Protein 3COL (pdb70)

Foldseek 3Di:
DVLVLLLVLCLVQCVVPFLVRFWLVSSCVSSVHDSVVVCVPAVTSVRSLVVNLCVLVVQQDDPVLLVLLQPPVDDLVVNVLSNLVSNLVSCLVVVCSLVSNVRSCVVCPDASPPPRSLVVSVVVCVVVQFADVDDPCLLCLSSVLSNVLSVCCVVVVDHPVPDDPVRSVVSSVNTRD/DLPLLLVLCLVCCLPPNLVSDWLVVSCVSSPHDSVVCCVQAVISVSSLVSNLCVLVCQQADPVLLVVLQDPVDDLVVSVLSSLVSNLVSCLVPVSSLVSNVRSVVVDPPCSVVVSVVVCCVVQFAPPDPPCLLCLSSVLSNVVSVCCVVPVDDPPPDDPVVSVVSSVNTHD

Structure (mmCIF, N/CA/C/O backbone):
data_3COL
#
_entry.id   3COL
#
_cell.length_a   64.213
_cell.length_b   66.936
_cell.length_c   93.404
_cell.angle_alpha   90.00
_cell.angle_beta   90.00
_cell.angle_gamma   90.00
#
_symmetry.space_group_name_H-M   'P 21 21 21'
#
loop_
_entity.id
_entity.type
_entity.pdbx_description
1 polymer 'Putative transcription regulator'
2 non-polymer GLYCEROL
3 water water
#
loop_
_atom_site.group_PDB
_atom_site.id
_atom_site.type_symbol
_atom_site.label_atom_id
_atom_site.label_alt_id
_atom_site.label_comp_id
_atom_site.label_asym_id
_atom_site.label_entity_id
_atom_site.label_seq_id
_atom_site.pdbx_PDB_ins_code
_atom_site.Cartn_x
_atom_site.Cartn_y
_atom_site.Cartn_z
_atom_site.occupancy
_atom_site.B_iso_or_equiv
_atom_site.auth_seq_id
_atom_site.auth_comp_id
_atom_site.auth_asym_id
_atom_site.auth_atom_id
_atom_site.pdbx_PDB_model_num
ATOM 1 N N . ASN A 1 10 ? 39.504 34.663 25.096 1.00 25.08 7 ASN A N 1
ATOM 2 C CA . ASN A 1 10 ? 39.273 35.452 23.838 1.00 24.73 7 ASN A CA 1
ATOM 3 C C . ASN A 1 10 ? 40.334 36.543 23.655 1.00 24.68 7 ASN A C 1
ATOM 4 O O . ASN A 1 10 ? 40.669 37.269 24.611 1.00 24.44 7 ASN A O 1
ATOM 6 N N A LYS A 1 11 ? 40.852 36.670 22.437 0.50 24.23 8 LYS A N 1
ATOM 7 N N B LYS A 1 11 ? 40.862 36.651 22.434 0.50 24.34 8 LYS A N 1
ATOM 8 C CA A LYS A 1 11 ? 41.966 37.578 22.179 0.50 23.78 8 LYS A CA 1
ATOM 9 C CA B LYS A 1 11 ? 41.976 37.566 22.139 0.50 23.99 8 LYS A CA 1
ATOM 10 C C A LYS A 1 11 ? 41.612 39.032 22.466 0.50 23.91 8 LYS A C 1
ATOM 11 C C B LYS A 1 11 ? 41.643 39.041 22.389 0.50 24.05 8 LYS A C 1
ATOM 12 O O A LYS A 1 11 ? 42.391 39.753 23.094 0.50 23.81 8 LYS A O 1
ATOM 13 O O B LYS A 1 11 ? 42.463 39.781 22.940 0.50 24.00 8 LYS A O 1
ATOM 24 N N . GLN A 1 12 ? 40.436 39.448 21.997 1.00 23.81 9 GLN A N 1
ATOM 25 C CA . GLN A 1 12 ? 39.956 40.821 22.179 1.00 23.87 9 GLN A CA 1
ATOM 26 C C . GLN A 1 12 ? 39.951 41.164 23.652 1.00 23.05 9 GLN A C 1
ATOM 27 O O . GLN A 1 12 ? 40.481 42.189 24.048 1.00 22.11 9 GLN A O 1
ATOM 33 N N . VAL A 1 13 ? 39.366 40.281 24.457 1.00 22.32 10 VAL A N 1
ATOM 34 C CA . VAL A 1 13 ? 39.295 40.472 25.899 1.00 22.57 10 VAL A CA 1
ATOM 35 C C . VAL A 1 13 ? 40.691 40.562 26.530 1.00 21.65 10 VAL A C 1
ATOM 36 O O . VAL A 1 13 ? 40.942 41.457 27.333 1.00 21.18 10 VAL A O 1
ATOM 40 N N . LYS A 1 14 ? 41.586 39.639 26.166 1.00 20.86 11 LYS A N 1
ATOM 41 C CA . LYS A 1 14 ? 42.993 39.701 26.596 1.00 20.46 11 LYS A CA 1
ATOM 42 C C . LYS A 1 14 ? 43.633 41.033 26.243 1.00 19.29 11 LYS A C 1
ATOM 43 O O . LYS A 1 14 ? 44.378 41.612 27.049 1.00 18.80 11 LYS A O 1
ATOM 49 N N . ILE A 1 15 ? 43.345 41.516 25.042 1.00 18.10 12 ILE A N 1
ATOM 50 C CA . ILE A 1 15 ? 43.844 42.835 24.629 1.00 18.38 12 ILE A CA 1
ATOM 51 C C . ILE A 1 15 ? 43.268 44.005 25.422 1.00 17.72 12 ILE A C 1
ATOM 52 O O . ILE A 1 15 ? 44.014 44.879 25.876 1.00 17.68 12 ILE A O 1
ATOM 57 N N . GLN A 1 16 ? 41.944 44.023 25.605 1.00 16.61 13 GLN A N 1
ATOM 58 C CA . GLN A 1 16 ? 41.317 45.036 26.426 1.00 15.89 13 GLN A CA 1
ATOM 59 C C . GLN A 1 16 ? 41.817 45.017 27.885 1.00 15.96 13 GLN A C 1
ATOM 60 O O . GLN A 1 16 ? 42.062 46.064 28.478 1.00 15.30 13 GLN A O 1
ATOM 66 N N . ASP A 1 17 ? 41.979 43.825 28.454 1.00 15.85 14 ASP A N 1
ATOM 67 C CA . ASP A 1 17 ? 42.531 43.705 29.811 1.00 15.89 14 ASP A CA 1
ATOM 68 C C . ASP A 1 17 ? 43.928 44.302 29.884 1.00 15.50 14 ASP A C 1
ATOM 69 O O . ASP A 1 17 ? 44.250 45.008 30.839 1.00 15.53 14 ASP A O 1
ATOM 74 N N . ALA A 1 18 ? 44.750 44.019 28.878 1.00 15.66 15 ALA A N 1
ATOM 75 C CA . ALA A 1 18 ? 46.106 44.609 28.792 1.00 16.41 15 ALA A CA 1
ATOM 76 C C . ALA A 1 18 ? 46.109 46.164 28.719 1.00 16.59 15 ALA A C 1
ATOM 77 O O . ALA A 1 18 ? 46.853 46.819 29.436 1.00 17.54 15 ALA A O 1
ATOM 79 N N . VAL A 1 19 ? 45.269 46.740 27.852 1.00 16.24 16 VAL A N 1
ATOM 80 C CA . VAL A 1 19 ? 45.086 48.206 27.767 1.00 16.09 16 VAL A CA 1
ATOM 81 C C . VAL A 1 19 ? 44.678 48.766 29.126 1.00 16.55 16 VAL A C 1
ATOM 82 O O . VAL A 1 19 ? 45.203 49.787 29.550 1.00 16.81 16 VAL A O 1
ATOM 86 N N . ALA A 1 20 ? 43.732 48.106 29.804 1.00 16.07 17 ALA A N 1
ATOM 87 C CA . ALA A 1 20 ? 43.201 48.611 31.048 1.00 15.37 17 ALA A CA 1
ATOM 88 C C . ALA A 1 20 ? 44.287 48.642 32.140 1.00 15.42 17 ALA A C 1
ATOM 89 O O . ALA A 1 20 ? 44.367 49.607 32.919 1.00 15.34 17 ALA A O 1
ATOM 91 N N . ALA A 1 21 ? 45.128 47.602 32.176 1.00 15.33 18 ALA A N 1
ATOM 92 C CA . ALA A 1 21 ? 46.280 47.547 33.092 1.00 15.13 18 ALA A CA 1
ATOM 93 C C . ALA A 1 21 ? 47.285 48.663 32.864 1.00 15.44 18 ALA A C 1
ATOM 94 O O . ALA A 1 21 ? 47.770 49.267 33.802 1.00 15.31 18 ALA A O 1
ATOM 96 N N . ILE A 1 22 ? 47.628 48.904 31.607 1.00 16.30 19 ILE A N 1
ATOM 97 C CA . ILE A 1 22 ? 48.535 50.004 31.239 1.00 16.52 19 ILE A CA 1
ATOM 98 C C . ILE A 1 22 ? 47.961 51.369 31.661 1.00 17.66 19 ILE A C 1
ATOM 99 O O . ILE A 1 22 ? 48.657 52.203 32.270 1.00 17.59 19 ILE A O 1
ATOM 104 N N . ILE A 1 23 ? 46.690 51.591 31.347 1.00 17.72 20 ILE A N 1
ATOM 105 C CA . ILE A 1 23 ? 46.005 52.803 31.804 1.00 18.34 20 ILE A CA 1
ATOM 106 C C . ILE A 1 23 ? 46.154 52.993 33.323 1.00 18.76 20 ILE A C 1
ATOM 107 O O . ILE A 1 23 ? 46.469 54.088 33.782 1.00 18.12 20 ILE A O 1
ATOM 112 N N . LEU A 1 24 ? 45.948 51.927 34.103 1.00 19.71 21 LEU A N 1
ATOM 113 C CA . LEU A 1 24 ? 46.046 52.043 35.557 1.00 20.55 21 LEU A CA 1
ATOM 114 C C . LEU A 1 24 ? 47.474 52.365 36.000 1.00 21.66 21 LEU A C 1
ATOM 115 O O . LEU A 1 24 ? 47.665 53.157 36.918 1.00 21.61 21 LEU A O 1
ATOM 120 N N . ALA A 1 25 ? 48.462 51.763 35.337 1.00 22.13 22 ALA A N 1
ATOM 121 C CA . ALA A 1 25 ? 49.887 51.960 35.663 1.00 23.69 22 ALA A CA 1
ATOM 122 C C . ALA A 1 25 ? 50.496 53.253 35.079 1.00 24.52 22 ALA A C 1
ATOM 123 O O . ALA A 1 25 ? 51.268 53.930 35.754 1.00 23.64 22 ALA A O 1
ATOM 125 N N . GLU A 1 26 ? 50.177 53.574 33.822 1.00 25.59 23 GLU A N 1
ATOM 126 C CA . GLU A 1 26 ? 50.824 54.724 33.168 1.00 26.95 23 GLU A CA 1
ATOM 127 C C . GLU A 1 26 ? 49.879 55.785 32.607 1.00 26.61 23 GLU A C 1
ATOM 128 O O . GLU A 1 26 ? 50.340 56.752 31.989 1.00 27.09 23 GLU A O 1
ATOM 134 N N . GLY A 1 27 ? 48.576 55.629 32.840 1.00 25.84 24 GLY A N 1
ATOM 135 C CA . GLY A 1 27 ? 47.593 56.486 32.194 1.00 24.87 24 GLY A CA 1
ATOM 136 C C . GLY A 1 27 ? 47.420 56.168 30.712 1.00 24.33 24 GLY A C 1
ATOM 137 O O . GLY A 1 27 ? 48.168 55.361 30.138 1.00 24.77 24 GLY A O 1
ATOM 138 N N . PRO A 1 28 ? 46.427 56.799 30.071 1.00 23.44 25 PRO A N 1
ATOM 139 C CA . PRO A 1 28 ? 46.125 56.514 28.676 1.00 23.06 25 PRO A CA 1
ATOM 140 C C . PRO A 1 28 ? 47.295 56.806 27.732 1.00 22.30 25 PRO A C 1
ATOM 141 O O . PRO A 1 28 ? 47.489 56.098 26.768 1.00 21.82 25 PRO A O 1
ATOM 145 N N . ALA A 1 29 ? 48.095 57.815 28.051 1.00 22.37 26 ALA A N 1
ATOM 146 C CA . ALA A 1 29 ? 49.291 58.140 27.269 1.00 22.38 26 ALA A CA 1
ATOM 147 C C . ALA A 1 29 ? 50.301 56.979 27.202 1.00 22.44 26 ALA A C 1
ATOM 148 O O . ALA A 1 29 ? 51.068 56.882 26.249 1.00 22.91 26 ALA A O 1
ATOM 150 N N . GLY A 1 30 ? 50.276 56.088 28.190 1.00 21.76 27 GLY A N 1
ATOM 151 C CA . GLY A 1 30 ? 51.182 54.947 28.202 1.00 21.24 27 GLY A CA 1
ATOM 152 C C . GLY A 1 30 ? 50.790 53.823 27.247 1.00 20.80 27 GLY A C 1
ATOM 153 O O . GLY A 1 30 ? 51.589 52.938 26.986 1.00 21.44 27 GLY A O 1
ATOM 154 N N . VAL A 1 31 ? 49.564 53.836 26.731 1.00 20.04 28 VAL A N 1
ATOM 155 C CA . VAL A 1 31 ? 49.107 52.774 25.825 1.00 20.06 28 VAL A CA 1
ATOM 156 C C . VAL A 1 31 ? 49.817 52.830 24.443 1.00 20.28 28 VAL A C 1
ATOM 157 O O . VAL A 1 31 ? 49.922 53.902 23.842 1.00 19.71 28 VAL A O 1
ATOM 161 N N . SER A 1 32 ? 50.321 51.684 23.971 1.00 19.62 29 SER A N 1
ATOM 162 C CA . SER A 1 32 ? 50.810 51.543 22.603 1.00 19.38 29 SER A CA 1
ATOM 163 C C . SER A 1 32 ? 50.500 50.128 22.142 1.00 19.34 29 SER A C 1
ATOM 164 O O . SER A 1 32 ? 50.360 49.225 22.960 1.00 20.09 29 SER A O 1
ATOM 167 N N . THR A 1 33 ? 50.347 49.933 20.849 1.00 19.41 30 THR A N 1
ATOM 168 C CA . THR A 1 33 ? 50.138 48.583 20.300 1.00 19.81 30 THR A CA 1
ATOM 169 C C . THR A 1 33 ? 51.298 47.643 20.699 1.00 20.17 30 THR A C 1
ATOM 170 O O . THR A 1 33 ? 51.071 46.479 21.070 1.00 20.02 30 THR A O 1
ATOM 174 N N . THR A 1 34 ? 52.525 48.154 20.656 1.00 18.94 31 THR A N 1
ATOM 175 C CA . THR A 1 34 ? 53.704 47.350 21.014 1.00 20.21 31 THR A CA 1
ATOM 176 C C . THR A 1 34 ? 53.625 46.852 22.461 1.00 20.21 31 THR A C 1
ATOM 177 O O . THR A 1 34 ? 53.789 45.652 22.726 1.00 20.33 31 THR A O 1
ATOM 181 N N . LYS A 1 35 ? 53.384 47.786 23.381 1.00 20.36 32 LYS A N 1
ATOM 182 C CA . LYS A 1 35 ? 53.271 47.474 24.805 1.00 21.19 32 LYS A CA 1
ATOM 183 C C . LYS A 1 35 ? 52.108 46.489 25.047 1.00 20.16 32 LYS A C 1
ATOM 184 O O . LYS A 1 35 ? 52.226 45.534 25.840 1.00 20.85 32 LYS A O 1
ATOM 190 N N . VAL A 1 36 ? 50.992 46.700 24.365 1.00 18.49 33 VAL A N 1
ATOM 191 C CA . VAL A 1 36 ? 49.815 45.830 24.539 1.00 18.56 33 VAL A CA 1
ATOM 192 C C . VAL A 1 36 ? 50.159 44.414 24.086 1.00 18.73 33 VAL A C 1
ATOM 193 O O . VAL A 1 36 ? 49.887 43.442 24.791 1.00 20.44 33 VAL A O 1
ATOM 197 N N . ALA A 1 37 ? 50.793 44.304 22.923 1.00 18.16 34 ALA A N 1
ATOM 198 C CA . ALA A 1 37 ? 51.177 43.028 22.359 1.00 18.07 34 ALA A CA 1
ATOM 199 C C . ALA A 1 37 ? 52.137 42.269 23.275 1.00 18.41 34 ALA A C 1
ATOM 200 O O . ALA A 1 37 ? 51.993 41.066 23.431 1.00 17.76 34 ALA A O 1
ATOM 202 N N . LYS A 1 38 ? 53.114 42.973 23.862 1.00 18.62 35 LYS A N 1
ATOM 203 C CA . LYS A 1 38 ? 54.071 42.370 24.789 1.00 19.39 35 LYS A CA 1
ATOM 204 C C . LYS A 1 38 ? 53.376 41.818 26.047 1.00 19.94 35 LYS A C 1
ATOM 205 O O . LYS A 1 38 ? 53.656 40.709 26.486 1.00 19.39 35 LYS A O 1
ATOM 207 N N . ARG A 1 39 ? 52.430 42.579 26.588 1.00 19.90 36 ARG A N 1
ATOM 208 C CA . ARG A 1 39 ? 51.635 42.122 27.719 1.00 20.94 36 ARG A CA 1
ATOM 209 C C . ARG A 1 39 ? 50.792 40.861 27.446 1.00 20.05 36 ARG A C 1
ATOM 210 O O . ARG A 1 39 ? 50.736 39.954 28.284 1.00 19.57 36 ARG A O 1
ATOM 218 N N . VAL A 1 40 ? 50.143 40.822 26.286 1.00 19.20 37 VAL A N 1
ATOM 219 C CA . VAL A 1 40 ? 49.281 39.707 25.917 1.00 18.57 37 VAL A CA 1
ATOM 220 C C . VAL A 1 40 ? 50.122 38.500 25.500 1.00 19.46 37 VAL A C 1
ATOM 221 O O . VAL A 1 40 ? 49.693 37.368 25.685 1.00 20.21 37 VAL A O 1
ATOM 225 N N . GLY A 1 41 ? 51.321 38.748 24.969 1.00 18.87 38 GLY A N 1
ATOM 226 C CA . GLY A 1 41 ? 52.171 37.692 24.483 1.00 19.26 38 GLY A CA 1
ATOM 227 C C . GLY A 1 41 ? 51.915 37.303 23.038 1.00 19.78 38 GLY A C 1
ATOM 228 O O . GLY A 1 41 ? 52.163 36.152 22.646 1.00 18.50 38 GLY A O 1
ATOM 229 N N . ILE A 1 42 ? 51.446 38.260 22.238 1.00 19.62 39 ILE A N 1
ATOM 230 C CA . ILE A 1 42 ? 51.212 38.023 20.819 1.00 20.16 39 ILE A CA 1
ATOM 231 C C . ILE A 1 42 ? 51.968 39.039 19.960 1.00 20.66 39 ILE A C 1
ATOM 232 O O . ILE A 1 42 ? 52.462 40.040 20.476 1.00 21.33 39 ILE A O 1
ATOM 237 N N . ALA A 1 43 ? 52.032 38.787 18.654 1.00 20.42 40 ALA A N 1
ATOM 238 C CA . ALA A 1 43 ? 52.579 39.731 17.667 1.00 20.73 40 ALA A CA 1
ATOM 239 C C . ALA A 1 43 ? 51.737 41.007 17.555 1.00 20.96 40 ALA A C 1
ATOM 240 O O . ALA A 1 43 ? 50.523 40.978 17.799 1.00 20.48 40 ALA A O 1
ATOM 242 N N . GLN A 1 44 ? 52.377 42.118 17.178 1.00 21.52 41 GLN A N 1
ATOM 243 C CA . GLN A 1 44 ? 51.640 43.384 16.972 1.00 23.13 41 GLN A CA 1
ATOM 244 C C . GLN A 1 44 ? 50.606 43.266 15.851 1.00 22.72 41 GLN A C 1
ATOM 245 O O . GLN A 1 44 ? 49.499 43.843 15.938 1.00 23.21 41 GLN A O 1
ATOM 251 N N . SER A 1 45 ? 50.981 42.502 14.824 1.00 21.92 42 SER A N 1
ATOM 252 C CA . SER A 1 45 ? 50.107 42.164 13.710 1.00 21.39 42 SER A CA 1
ATOM 253 C C . SER A 1 45 ? 48.813 41.524 14.203 1.00 21.06 42 SER A C 1
ATOM 254 O O . SER A 1 45 ? 47.758 41.775 13.628 1.00 20.72 42 SER A O 1
ATOM 257 N N . ASN A 1 46 ? 48.914 40.700 15.256 1.00 19.90 43 ASN A N 1
ATOM 258 C CA . ASN A 1 46 ? 47.746 40.083 15.863 1.00 19.68 43 ASN A CA 1
ATOM 259 C C . ASN A 1 46 ? 46.836 41.148 16.493 1.00 19.06 43 ASN A C 1
ATOM 260 O O . ASN A 1 46 ? 45.604 41.032 16.460 1.00 19.10 43 ASN A O 1
ATOM 265 N N . VAL A 1 47 ? 47.456 42.176 17.065 1.00 18.38 44 VAL A N 1
ATOM 266 C CA . VAL A 1 47 ? 46.715 43.242 17.737 1.00 17.89 44 VAL A CA 1
ATOM 267 C C . VAL A 1 47 ? 46.043 44.080 16.656 1.00 17.94 44 VAL A C 1
ATOM 268 O O . VAL A 1 47 ? 44.890 44.505 16.800 1.00 17.95 44 VAL A O 1
ATOM 272 N N . TYR A 1 48 ? 46.739 44.283 15.544 1.00 18.59 45 TYR A N 1
ATOM 273 C CA . TYR A 1 48 ? 46.186 45.121 14.491 1.00 18.99 45 TYR A CA 1
ATOM 274 C C . TYR A 1 48 ? 44.990 44.496 13.753 1.00 19.65 45 TYR A C 1
ATOM 275 O O . TYR A 1 48 ? 44.283 45.187 12.994 1.00 20.22 45 TYR A O 1
ATOM 284 N N . LEU A 1 49 ? 44.733 43.210 13.972 1.00 19.57 46 LEU A N 1
ATOM 285 C CA . LEU A 1 49 ? 43.543 42.593 13.339 1.00 19.96 46 LEU A CA 1
ATOM 286 C C . LEU A 1 49 ? 42.262 43.083 13.985 1.00 20.32 46 LEU A C 1
ATOM 287 O O . LEU A 1 49 ? 41.191 43.032 13.379 1.00 20.93 46 LEU A O 1
ATOM 292 N N . TYR A 1 50 ? 42.390 43.531 15.230 1.00 20.96 47 TYR A N 1
ATOM 293 C CA . TYR A 1 50 ? 41.250 43.855 16.077 1.00 21.34 47 TYR A CA 1
ATOM 294 C C . TYR A 1 50 ? 41.120 45.353 16.325 1.00 20.90 47 TYR A C 1
ATOM 295 O O . TYR A 1 50 ? 39.996 45.848 16.505 1.00 20.77 47 TYR A O 1
ATOM 297 N N . PHE A 1 51 ? 42.261 46.050 16.354 1.00 20.10 48 PHE A N 1
ATOM 298 C CA . PHE A 1 51 ? 42.324 47.489 16.665 1.00 20.13 48 PHE A CA 1
ATOM 299 C C . PHE A 1 51 ? 43.332 48.180 15.745 1.00 19.42 48 PHE A C 1
ATOM 300 O O . PHE A 1 51 ? 44.478 47.756 15.656 1.00 20.76 48 PHE A O 1
ATOM 308 N N . LYS A 1 52 ? 42.947 49.269 15.108 1.00 18.81 49 LYS A N 1
ATOM 309 C CA . LYS A 1 52 ? 43.817 49.866 14.086 1.00 19.50 49 LYS A CA 1
ATOM 310 C C . LYS A 1 52 ? 44.954 50.727 14.627 1.00 18.42 49 LYS A C 1
ATOM 311 O O . LYS A 1 52 ? 45.954 50.951 13.941 1.00 17.41 49 LYS A O 1
ATOM 317 N N . ASN A 1 53 ? 44.809 51.191 15.864 1.00 18.51 50 ASN A N 1
ATOM 318 C CA . ASN A 1 53 ? 45.830 52.079 16.481 1.00 18.12 50 ASN A CA 1
ATOM 319 C C . ASN A 1 53 ? 45.599 52.274 17.966 1.00 18.16 50 ASN A C 1
ATOM 320 O O . ASN A 1 53 ? 44.634 51.743 18.497 1.00 18.59 50 ASN A O 1
ATOM 325 N N . LYS A 1 54 ? 46.476 53.036 18.617 1.00 17.81 51 LYS A N 1
ATOM 326 C CA . LYS A 1 54 ? 46.428 53.300 20.052 1.00 18.82 51 LYS A CA 1
ATOM 327 C C . LYS A 1 54 ? 45.064 53.881 20.453 1.00 17.97 51 LYS A C 1
ATOM 328 O O . LYS A 1 54 ? 44.466 53.408 21.400 1.00 18.48 51 LYS A O 1
ATOM 334 N N . GLN A 1 55 ? 44.560 54.874 19.722 1.00 17.06 52 GLN A N 1
ATOM 335 C CA . GLN A 1 55 ? 43.227 55.447 20.016 1.00 17.41 52 GLN A CA 1
ATOM 336 C C . GLN A 1 55 ? 42.096 54.408 20.007 1.00 16.83 52 GLN A C 1
ATOM 337 O O . GLN A 1 55 ? 41.259 54.424 20.874 1.00 16.13 52 GLN A O 1
ATOM 343 N N . ALA A 1 56 ? 42.069 53.537 19.000 1.00 16.49 53 ALA A N 1
ATOM 344 C CA . ALA A 1 56 ? 41.099 52.439 18.953 1.00 16.64 53 ALA A CA 1
ATOM 345 C C . ALA A 1 56 ? 41.199 51.525 20.200 1.00 16.21 53 ALA A C 1
ATOM 346 O O . ALA A 1 56 ? 40.177 51.066 20.718 1.00 16.06 53 ALA A O 1
ATOM 348 N N . LEU A 1 57 ? 42.416 51.262 20.674 1.00 15.95 54 LEU A N 1
ATOM 349 C CA . LEU A 1 57 ? 42.615 50.438 21.894 1.00 15.60 54 LEU A CA 1
ATOM 350 C C . LEU A 1 57 ? 41.954 51.104 23.132 1.00 15.28 54 LEU A C 1
ATOM 351 O O . LEU A 1 57 ? 41.228 50.461 23.879 1.00 14.80 54 LEU A O 1
ATOM 356 N N . ILE A 1 58 ? 42.208 52.394 23.299 1.00 14.81 55 ILE A N 1
ATOM 357 C CA . ILE A 1 58 ? 41.667 53.202 24.407 1.00 14.18 55 ILE A CA 1
ATOM 358 C C . ILE A 1 58 ? 40.119 53.302 24.309 1.00 13.85 55 ILE A C 1
ATOM 359 O O . ILE A 1 58 ? 39.404 53.119 25.317 1.00 13.89 55 ILE A O 1
ATOM 364 N N . ASP A 1 59 ? 39.619 53.622 23.118 1.00 10.89 56 ASP A N 1
ATOM 365 C CA . ASP A 1 59 ? 38.200 53.816 22.921 1.00 9.88 56 ASP A CA 1
ATOM 366 C C . ASP A 1 59 ? 37.450 52.535 23.263 1.00 9.84 56 ASP A C 1
ATOM 367 O O . ASP A 1 59 ? 36.355 52.594 23.792 1.00 8.73 56 ASP A O 1
ATOM 372 N N . SER A 1 60 ? 38.053 51.383 22.925 1.00 9.76 57 SER A N 1
ATOM 373 C CA . SER A 1 60 ? 37.448 50.065 23.184 1.00 10.24 57 SER A CA 1
ATOM 374 C C . SER A 1 60 ? 37.289 49.806 24.684 1.00 9.48 57 SER A C 1
ATOM 375 O O . SER A 1 60 ? 36.223 49.380 25.152 1.00 9.78 57 SER A O 1
ATOM 378 N N . VAL A 1 61 ? 38.337 50.089 25.442 1.00 9.43 58 VAL A N 1
ATOM 379 C CA . VAL A 1 61 ? 38.268 49.980 26.893 1.00 9.33 58 VAL A CA 1
ATOM 380 C C . VAL A 1 61 ? 37.303 51.012 27.508 1.00 9.55 58 VAL A C 1
ATOM 381 O O . VAL A 1 61 ? 36.558 50.694 28.450 1.00 9.13 58 VAL A O 1
ATOM 385 N N . TYR A 1 62 ? 37.322 52.236 26.999 1.00 9.64 59 TYR A N 1
ATOM 386 C CA . TYR A 1 62 ? 36.314 53.234 27.436 1.00 10.23 59 TYR A CA 1
ATOM 387 C C . TYR A 1 62 ? 34.876 52.688 27.300 1.00 10.73 59 TYR A C 1
ATOM 388 O O . TYR A 1 62 ? 34.116 52.699 28.282 1.00 10.92 59 TYR A O 1
ATOM 397 N N . ALA A 1 63 ? 34.521 52.185 26.107 1.00 10.35 60 ALA A N 1
ATOM 398 C CA . ALA A 1 63 ? 33.170 51.715 25.849 1.00 10.98 60 ALA A CA 1
ATOM 399 C C . ALA A 1 63 ? 32.831 50.462 26.677 1.00 11.48 60 ALA A C 1
ATOM 400 O O . ALA A 1 63 ? 31.711 50.330 27.140 1.00 11.38 60 ALA A O 1
ATOM 402 N N . ARG A 1 64 ? 33.799 49.555 26.856 1.00 11.50 61 ARG A N 1
ATOM 403 C CA . ARG A 1 64 ? 33.635 48.404 27.736 1.00 11.67 61 ARG A CA 1
ATOM 404 C C . ARG A 1 64 ? 33.282 48.793 29.171 1.00 12.09 61 ARG A C 1
ATOM 405 O O . ARG A 1 64 ? 32.288 48.287 29.728 1.00 10.35 61 ARG A O 1
ATOM 413 N N . GLU A 1 65 ? 34.100 49.655 29.773 1.00 11.55 62 GLU A N 1
ATOM 414 C CA . GLU A 1 65 ? 33.826 50.109 31.139 1.00 13.92 62 GLU A CA 1
ATOM 415 C C . GLU A 1 65 ? 32.469 50.821 31.269 1.00 14.65 62 GLU A C 1
ATOM 416 O O . GLU A 1 65 ? 31.667 50.443 32.115 1.00 15.58 62 GLU A O 1
ATOM 422 N N . THR A 1 66 ? 32.214 51.828 30.428 1.00 15.55 63 THR A N 1
ATOM 423 C CA . THR A 1 66 ? 30.956 52.581 30.513 1.00 16.21 63 THR A CA 1
ATOM 424 C C . THR A 1 66 ? 29.735 51.729 30.262 1.00 17.13 63 THR A C 1
ATOM 425 O O . THR A 1 66 ? 28.726 51.871 30.941 1.00 16.66 63 THR A O 1
ATOM 429 N N . ASN A 1 67 ? 29.832 50.821 29.299 1.00 19.17 64 ASN A N 1
ATOM 430 C CA . ASN A 1 67 ? 28.718 49.916 29.007 1.00 21.56 64 ASN A CA 1
ATOM 431 C C . ASN A 1 67 ? 28.423 48.882 30.094 1.00 22.32 64 ASN A C 1
ATOM 432 O O . ASN A 1 67 ? 27.336 48.331 30.161 1.00 21.68 64 ASN A O 1
ATOM 437 N N . ARG A 1 68 ? 29.377 48.655 30.984 1.00 24.13 65 ARG A N 1
ATOM 438 C CA . ARG A 1 68 ? 29.124 47.726 32.077 1.00 26.32 65 ARG A CA 1
ATOM 439 C C . ARG A 1 68 ? 28.284 48.340 33.216 1.00 25.65 65 ARG A C 1
ATOM 440 O O . ARG A 1 68 ? 27.769 47.625 34.076 1.00 26.42 65 ARG A O 1
ATOM 448 N N . ILE A 1 69 ? 28.134 49.654 33.230 1.00 25.16 66 ILE A N 1
ATOM 449 C CA . ILE A 1 69 ? 27.441 50.280 34.355 1.00 25.35 66 ILE A CA 1
ATOM 450 C C . ILE A 1 69 ? 25.933 49.916 34.434 1.00 25.71 66 ILE A C 1
ATOM 451 O O . ILE A 1 69 ? 25.465 49.407 35.473 1.00 26.32 66 ILE A O 1
ATOM 456 N N . LEU A 1 70 ? 25.207 50.121 33.336 1.00 25.01 67 LEU A N 1
ATOM 457 C CA . LEU A 1 70 ? 23.769 49.852 33.270 1.00 25.06 67 LEU A CA 1
ATOM 458 C C . LEU A 1 70 ? 23.412 48.845 32.188 1.00 25.53 67 LEU A C 1
ATOM 459 O O . LEU A 1 70 ? 23.893 48.948 31.064 1.00 24.97 67 LEU A O 1
ATOM 464 N N . SER A 1 71 ? 22.516 47.910 32.526 1.00 26.54 68 SER A N 1
ATOM 465 C CA . SER A 1 71 ? 21.977 46.953 31.570 1.00 26.40 68 SER A CA 1
ATOM 466 C C . SER A 1 71 ? 20.840 47.589 30.788 1.00 26.46 68 SER A C 1
ATOM 467 O O . SER A 1 71 ? 20.404 48.710 31.110 1.00 26.37 68 SER A O 1
ATOM 470 N N . THR A 1 72 ? 20.382 46.873 29.762 1.00 26.08 69 THR A N 1
ATOM 471 C CA . THR A 1 72 ? 19.207 47.237 28.956 1.00 26.77 69 THR A CA 1
ATOM 472 C C . THR A 1 72 ? 17.956 47.301 29.832 1.00 26.45 69 THR A C 1
ATOM 473 O O . THR A 1 72 ? 17.172 48.244 29.727 1.00 26.43 69 THR A O 1
ATOM 477 N N . THR A 1 73 ? 17.798 46.278 30.676 1.00 26.29 70 THR A N 1
ATOM 478 C CA . THR A 1 73 ? 16.839 46.231 31.787 1.00 26.57 70 THR A CA 1
ATOM 479 C C . THR A 1 73 ? 16.860 47.491 32.686 1.00 25.56 70 THR A C 1
ATOM 480 O O . THR A 1 73 ? 15.801 48.073 32.970 1.00 24.94 70 THR A O 1
ATOM 484 N N . ASP A 1 74 ? 18.056 47.889 33.131 1.00 24.25 71 ASP A N 1
ATOM 485 C CA . ASP A 1 74 ? 18.216 49.123 33.893 1.00 23.91 71 ASP A CA 1
ATOM 486 C C . ASP A 1 74 ? 17.671 50.297 33.104 1.00 22.92 71 ASP A C 1
ATOM 487 O O . ASP A 1 74 ? 16.847 51.047 33.599 1.00 22.47 71 ASP A O 1
ATOM 492 N N . LEU A 1 75 ? 18.147 50.439 31.871 1.00 22.87 72 LEU A N 1
ATOM 493 C CA . LEU A 1 75 ? 17.835 51.580 31.024 1.00 23.07 72 LEU A CA 1
ATOM 494 C C . LEU A 1 75 ? 16.347 51.699 30.744 1.00 22.52 72 LEU A C 1
ATOM 495 O O . LEU A 1 75 ? 15.817 52.800 30.592 1.00 22.56 72 LEU A O 1
ATOM 500 N N . ASP A 1 76 ? 15.677 50.564 30.658 1.00 22.15 73 ASP A N 1
ATOM 501 C CA . ASP A 1 76 ? 14.269 50.564 30.323 1.00 21.92 73 ASP A CA 1
ATOM 502 C C . ASP A 1 76 ? 13.479 51.153 31.501 1.00 20.78 73 ASP A C 1
ATOM 503 O O . ASP A 1 76 ? 12.584 51.985 31.307 1.00 20.25 73 ASP A O 1
ATOM 508 N 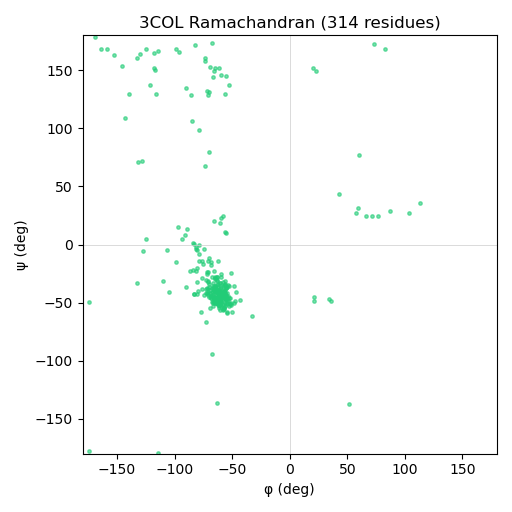N A ARG A 1 77 ? 13.843 50.732 32.710 0.50 19.69 74 ARG A N 1
ATOM 509 N N B ARG A 1 77 ? 13.821 50.731 32.717 0.50 20.24 74 ARG A N 1
ATOM 510 C CA A ARG A 1 77 ? 13.261 51.262 33.932 0.50 18.62 74 ARG A CA 1
ATOM 511 C CA B ARG A 1 77 ? 13.230 51.296 33.925 0.50 19.72 74 ARG A CA 1
ATOM 512 C C A ARG A 1 77 ? 13.529 52.770 34.081 0.50 18.48 74 ARG A C 1
ATOM 513 C C B ARG A 1 77 ? 13.512 52.797 34.042 0.50 19.09 74 ARG A C 1
ATOM 514 O O A ARG A 1 77 ? 12.625 53.527 34.441 0.50 18.41 74 ARG A O 1
ATOM 515 O O B ARG A 1 77 ? 12.603 53.576 34.343 0.50 18.95 74 ARG A O 1
ATOM 530 N N . LEU A 1 78 ? 14.756 53.203 33.775 1.00 17.89 75 LEU A N 1
ATOM 531 C CA . LEU A 1 78 ? 15.158 54.629 33.918 1.00 17.36 75 LEU A CA 1
ATOM 532 C C . LEU A 1 78 ? 14.485 55.561 32.888 1.00 16.39 75 LEU A C 1
ATOM 533 O O . LEU A 1 78 ? 14.270 56.756 33.136 1.00 15.60 75 LEU A O 1
ATOM 538 N N . SER A 1 79 ? 14.126 54.996 31.751 1.00 15.00 76 SER A N 1
ATOM 539 C CA . SER A 1 79 ? 13.470 55.775 30.723 1.00 15.57 76 SER A CA 1
ATOM 540 C C . SER A 1 79 ? 11.942 55.696 30.808 1.00 15.27 76 SER A C 1
ATOM 541 O O . SER A 1 79 ? 11.250 56.257 29.966 1.00 15.11 76 SER A O 1
ATOM 544 N N . ASP A 1 80 ? 11.420 55.027 31.841 1.00 14.87 77 ASP A N 1
ATOM 545 C CA . ASP A 1 80 ? 9.977 54.810 31.954 1.00 13.54 77 ASP A CA 1
ATOM 546 C C . ASP A 1 80 ? 9.414 56.064 32.614 1.00 13.45 77 ASP A C 1
ATOM 547 O O . ASP A 1 80 ? 9.534 56.254 33.830 1.00 11.68 77 ASP A O 1
ATOM 552 N N . SER A 1 81 ? 8.742 56.881 31.804 1.00 13.04 78 SER A N 1
ATOM 553 C CA . SER A 1 81 ? 8.227 58.163 32.261 1.00 13.44 78 SER A CA 1
ATOM 554 C C . SER A 1 81 ? 7.037 58.071 33.219 1.00 12.80 78 SER A C 1
ATOM 555 O O . SER A 1 81 ? 6.708 59.059 33.890 1.00 14.13 78 SER A O 1
ATOM 558 N N . THR A 1 82 ? 6.418 56.898 33.304 1.00 11.70 79 THR A N 1
ATOM 559 C CA . THR A 1 82 ? 5.368 56.646 34.302 1.00 10.99 79 THR A CA 1
ATOM 560 C C . THR A 1 82 ? 5.867 56.435 35.732 1.00 9.97 79 THR A C 1
ATOM 561 O O . THR A 1 82 ? 5.066 56.492 36.679 1.00 9.87 79 THR A O 1
ATOM 565 N N . ILE A 1 83 ? 7.166 56.164 35.891 1.00 10.13 80 ILE A N 1
ATOM 566 C CA . ILE A 1 83 ? 7.765 55.961 37.213 1.00 9.23 80 ILE A CA 1
ATOM 567 C C . ILE A 1 83 ? 8.248 57.321 37.743 1.00 11.02 80 ILE A C 1
ATOM 568 O O . ILE A 1 83 ? 8.851 58.109 37.011 1.00 9.14 80 ILE A O 1
ATOM 573 N N . ASP A 1 84 ? 7.971 57.627 39.005 1.00 11.96 81 ASP A N 1
ATOM 574 C CA . ASP A 1 84 ? 8.346 58.959 39.441 1.00 14.09 81 ASP A CA 1
ATOM 575 C C . ASP A 1 84 ? 9.874 59.126 39.441 1.00 13.65 81 ASP A C 1
ATOM 576 O O . ASP A 1 84 ? 10.634 58.158 39.609 1.00 12.37 81 ASP A O 1
ATOM 581 N N . VAL A 1 85 ? 10.326 60.354 39.201 1.00 12.83 82 VAL A N 1
ATOM 582 C CA . VAL A 1 85 ? 11.753 60.570 38.999 1.00 12.22 82 VAL A CA 1
ATOM 583 C C . VAL A 1 85 ? 12.595 60.268 40.214 1.00 11.63 82 VAL A C 1
ATOM 584 O O . VAL A 1 85 ? 13.763 59.930 40.072 1.00 11.39 82 VAL A O 1
ATOM 588 N N . THR A 1 86 ? 12.013 60.408 41.408 1.00 12.07 83 THR A N 1
ATOM 589 C CA . THR A 1 86 ? 12.734 60.231 42.670 1.00 11.82 83 THR A CA 1
ATOM 590 C C . THR A 1 86 ? 13.141 58.792 42.825 1.00 11.85 83 THR A C 1
ATOM 591 O O . THR A 1 86 ? 14.280 58.481 43.250 1.00 11.70 83 THR A O 1
ATOM 595 N N . THR A 1 87 ? 12.183 57.913 42.516 1.00 11.50 84 THR A N 1
ATOM 596 C CA . THR A 1 87 ? 12.399 56.466 42.489 1.00 10.72 84 THR A CA 1
ATOM 597 C C . THR A 1 87 ? 13.486 56.090 41.430 1.00 10.40 84 THR A C 1
ATOM 598 O O . THR A 1 87 ? 14.395 55.324 41.725 1.00 10.08 84 THR A O 1
ATOM 602 N N . ARG A 1 88 ? 13.352 56.598 40.204 1.00 9.52 85 ARG A N 1
ATOM 603 C CA . ARG A 1 88 ? 14.300 56.259 39.146 1.00 9.94 85 ARG A CA 1
ATOM 604 C C . ARG A 1 88 ? 15.715 56.757 39.439 1.00 9.94 85 ARG A C 1
ATOM 605 O O . ARG A 1 88 ? 16.659 56.072 39.114 1.00 10.65 85 ARG A O 1
ATOM 613 N N . ILE A 1 89 ? 15.861 57.952 40.016 1.00 10.25 86 ILE A N 1
ATOM 614 C CA . ILE A 1 89 ? 17.173 58.432 40.486 1.00 10.84 86 ILE A CA 1
ATOM 615 C C . ILE A 1 89 ? 17.795 57.477 41.533 1.00 11.21 86 ILE A C 1
ATOM 616 O O . ILE A 1 89 ? 18.964 57.130 41.446 1.00 12.37 86 ILE A O 1
ATOM 621 N N A ARG A 1 90 ? 17.007 57.042 42.503 0.50 11.67 87 ARG A N 1
ATOM 622 N N B ARG A 1 90 ? 17.013 57.052 42.514 0.50 11.95 87 ARG A N 1
ATOM 623 C CA A ARG A 1 90 ? 17.511 56.123 43.506 0.50 12.12 87 ARG A CA 1
ATOM 624 C CA B ARG A 1 90 ? 17.519 56.106 43.495 0.50 12.79 87 ARG A CA 1
ATOM 625 C C A ARG A 1 90 ? 17.979 54.801 42.884 0.50 11.81 87 ARG A C 1
ATOM 626 C C B ARG A 1 90 ? 18.018 54.830 42.823 0.50 12.13 87 ARG A C 1
ATOM 627 O O A ARG A 1 90 ? 19.059 54.300 43.219 0.50 11.72 87 ARG A O 1
ATOM 628 O O B ARG A 1 90 ? 19.141 54.377 43.071 0.50 12.03 87 ARG A O 1
ATOM 643 N N . LEU A 1 91 ? 17.162 54.253 41.980 1.00 12.28 88 LEU A N 1
ATOM 644 C CA . LEU A 1 91 ? 17.503 53.041 41.218 1.00 11.40 88 LEU A CA 1
ATOM 645 C C . LEU A 1 91 ? 18.797 53.240 40.452 1.00 11.35 88 LEU A C 1
ATOM 646 O O . LEU A 1 91 ? 19.649 52.348 40.415 1.00 9.84 88 LEU A O 1
ATOM 651 N N . TYR A 1 92 ? 18.928 54.409 39.822 1.00 11.46 89 TYR A N 1
ATOM 652 C CA . TYR A 1 92 ? 20.156 54.702 39.077 1.00 12.99 89 TYR A CA 1
ATOM 653 C C . TYR A 1 92 ? 21.400 54.722 39.961 1.00 11.55 89 TYR A C 1
ATOM 654 O O . TYR A 1 92 ? 22.394 54.078 39.661 1.00 11.94 89 TYR A O 1
ATOM 663 N N . VAL A 1 93 ? 21.356 55.502 41.033 1.00 12.08 90 VAL A N 1
ATOM 664 C CA . VAL A 1 93 ? 22.499 55.662 41.880 1.00 10.84 90 VAL A CA 1
ATOM 665 C C . VAL A 1 93 ? 22.820 54.336 42.577 1.00 10.50 90 VAL A C 1
ATOM 666 O O . VAL A 1 93 ? 23.978 54.018 42.797 1.00 10.29 90 VAL A O 1
ATOM 670 N N . GLN A 1 94 ? 21.799 53.567 42.931 1.00 10.36 91 GLN A N 1
ATOM 671 C CA . GLN A 1 94 ? 22.058 52.279 43.568 1.00 11.51 91 GLN A CA 1
ATOM 672 C C . GLN A 1 94 ? 22.785 51.297 42.624 1.00 11.69 91 GLN A C 1
ATOM 673 O O . GLN A 1 94 ? 23.693 50.571 43.051 1.00 11.78 91 GLN A O 1
ATOM 679 N N . GLN A 1 95 ? 22.394 51.282 41.355 1.00 12.15 92 GLN A N 1
ATOM 680 C CA . GLN A 1 95 ? 23.134 50.520 40.330 1.00 13.46 92 GLN A CA 1
ATOM 681 C C . GLN A 1 95 ? 24.606 50.981 40.151 1.00 12.50 92 GLN A C 1
ATOM 682 O O . GLN A 1 95 ? 25.523 50.158 40.148 1.00 13.37 92 GLN A O 1
ATOM 688 N N . VAL A 1 96 ? 24.843 52.281 40.016 1.00 12.08 93 VAL A N 1
ATOM 689 C CA . VAL A 1 96 ? 26.249 52.800 39.898 1.00 10.39 93 VAL A CA 1
ATOM 690 C C . VAL A 1 96 ? 27.070 52.334 41.105 1.00 10.46 93 VAL A C 1
ATOM 691 O O . VAL A 1 96 ? 28.191 51.867 40.970 1.00 10.56 93 VAL A O 1
ATOM 695 N N . TYR A 1 97 ? 26.480 52.449 42.287 1.00 10.50 94 TYR A N 1
ATOM 696 C CA . TYR A 1 97 ? 27.077 52.006 43.548 1.00 11.50 94 TYR A CA 1
ATOM 697 C C . TYR A 1 97 ? 27.438 50.528 43.544 1.00 12.07 94 TYR A C 1
ATOM 698 O O . TYR A 1 97 ? 28.601 50.177 43.793 1.00 10.64 94 TYR A O 1
ATOM 707 N N . ASP A 1 98 ? 26.464 49.665 43.239 1.00 12.97 95 ASP A N 1
ATOM 708 C CA . ASP A 1 98 ? 26.731 48.211 43.176 1.00 14.38 95 ASP A CA 1
ATOM 709 C C . ASP A 1 98 ? 27.779 47.914 42.117 1.00 15.26 95 ASP A C 1
ATOM 710 O O . ASP A 1 98 ? 28.717 47.130 42.370 1.00 15.75 95 ASP A O 1
ATOM 715 N N . TYR A 1 99 ? 27.587 48.505 40.932 1.00 16.02 96 TYR A N 1
ATOM 716 C CA . TYR A 1 99 ? 28.525 48.341 39.812 1.00 17.27 96 TYR A CA 1
ATOM 717 C C . TYR A 1 99 ? 29.959 48.671 40.205 1.00 16.45 96 TYR A C 1
ATOM 718 O O . TYR A 1 99 ? 30.873 47.898 39.948 1.00 15.97 96 TYR A O 1
ATOM 727 N N . SER A 1 100 ? 30.145 49.838 40.819 1.00 16.28 97 SER A N 1
ATOM 728 C CA . SER A 1 100 ? 31.463 50.277 41.201 1.00 15.38 97 SER A CA 1
ATOM 729 C C . SER A 1 100 ? 32.139 49.359 42.231 1.00 14.94 97 SER A C 1
ATOM 730 O O . SER A 1 100 ? 33.316 49.052 42.099 1.00 15.54 97 SER A O 1
ATOM 733 N N . LEU A 1 101 ? 31.432 48.947 43.278 1.00 14.61 98 LEU A N 1
ATOM 734 C CA . LEU A 1 101 ? 32.049 48.090 44.288 1.00 14.25 98 LEU A CA 1
ATOM 735 C C . LEU A 1 101 ? 32.434 46.731 43.745 1.00 13.86 98 LEU A C 1
ATOM 736 O O . LEU A 1 101 ? 33.375 46.101 44.249 1.00 13.76 98 LEU A O 1
ATOM 741 N N . ALA A 1 102 ? 31.696 46.286 42.732 1.00 14.23 99 ALA A N 1
ATOM 742 C CA . ALA A 1 102 ? 31.895 44.956 42.117 1.00 15.08 99 ALA A CA 1
ATOM 743 C C . ALA A 1 102 ? 33.000 45.002 41.066 1.00 15.01 99 ALA A C 1
ATOM 744 O O . ALA A 1 102 ? 33.567 43.965 40.740 1.00 15.38 99 ALA A O 1
ATOM 746 N N . ASN A 1 103 ? 33.262 46.221 40.550 1.00 15.09 100 ASN A N 1
ATOM 747 C CA . ASN A 1 103 ? 34.316 46.578 39.574 1.00 15.00 100 ASN A CA 1
ATOM 748 C C . ASN A 1 103 ? 35.162 47.768 40.058 1.00 14.33 100 ASN A C 1
ATOM 749 O O . ASN A 1 103 ? 35.094 48.855 39.512 1.00 13.24 100 ASN A O 1
ATOM 754 N N . PRO A 1 104 ? 36.000 47.535 41.070 1.00 14.96 101 PRO A N 1
ATOM 755 C CA . PRO A 1 104 ? 36.703 48.585 41.831 1.00 14.26 101 PRO A CA 1
ATOM 756 C C . PRO A 1 104 ? 37.676 49.470 41.057 1.00 14.52 101 PRO A C 1
ATOM 757 O O . PRO A 1 104 ? 38.080 50.497 41.601 1.00 14.84 101 PRO A O 1
ATOM 761 N N . ASP A 1 105 ? 38.056 49.085 39.832 1.00 14.08 102 ASP A N 1
ATOM 762 C CA . ASP A 1 105 ? 38.928 49.903 38.989 1.00 14.86 102 ASP A CA 1
ATOM 763 C C . ASP A 1 105 ? 38.202 50.569 37.842 1.00 14.03 102 ASP A C 1
ATOM 764 O O . ASP A 1 105 ? 38.816 51.304 37.101 1.00 13.54 102 ASP A O 1
ATOM 769 N N . SER A 1 106 ? 36.917 50.278 37.673 1.00 13.80 103 SER A N 1
ATOM 770 C CA . SER A 1 106 ? 36.227 50.718 36.463 1.00 12.86 103 SER A CA 1
ATOM 771 C C . SER A 1 106 ? 36.112 52.230 36.381 1.00 13.18 103 SER A C 1
ATOM 772 O O . SER A 1 106 ? 36.498 52.848 35.386 1.00 13.11 103 SER A O 1
ATOM 775 N N . LEU A 1 107 ? 35.644 52.846 37.461 1.00 13.78 104 LEU A N 1
ATOM 776 C CA . LEU A 1 107 ? 35.469 54.277 37.482 1.00 14.31 104 LEU A CA 1
ATOM 777 C C . LEU A 1 107 ? 36.805 54.979 37.365 1.00 14.47 104 LEU A C 1
ATOM 778 O O . LEU A 1 107 ? 36.912 56.012 36.719 1.00 14.53 104 LEU A O 1
ATOM 783 N N . THR A 1 108 ? 37.841 54.402 37.967 1.00 14.38 105 THR A N 1
ATOM 784 C CA . THR A 1 108 ? 39.191 54.956 37.858 1.00 14.48 105 THR A CA 1
ATOM 785 C C . THR A 1 108 ? 39.632 54.976 36.393 1.00 14.98 105 THR A C 1
ATOM 786 O O . THR A 1 108 ? 40.170 55.995 35.915 1.00 15.16 105 THR A O 1
ATOM 790 N N . ILE A 1 109 ? 39.385 53.870 35.680 1.00 15.22 106 ILE A N 1
ATOM 791 C CA . ILE A 1 109 ? 39.802 53.749 34.280 1.00 14.78 106 ILE A CA 1
ATOM 792 C C . ILE A 1 109 ? 39.086 54.797 33.421 1.00 14.97 106 ILE A C 1
ATOM 793 O O . ILE A 1 109 ? 39.739 55.497 32.640 1.00 14.49 106 ILE A O 1
ATOM 798 N N . ILE A 1 110 ? 37.753 54.862 33.564 1.00 15.47 107 ILE A N 1
ATOM 799 C CA . ILE A 1 110 ? 36.884 55.829 32.866 1.00 15.92 107 ILE A CA 1
ATOM 800 C C . ILE A 1 110 ? 37.379 57.254 33.117 1.00 17.37 107 ILE A C 1
ATOM 801 O O . ILE A 1 110 ? 37.564 58.028 32.186 1.00 17.36 107 ILE A O 1
ATOM 806 N N . GLN A 1 111 ? 37.583 57.585 34.393 1.00 18.42 108 GLN A N 1
ATOM 807 C CA . GLN A 1 111 ? 37.984 58.917 34.786 1.00 18.97 108 GLN A CA 1
ATOM 808 C C . GLN A 1 111 ? 39.298 59.293 34.124 1.00 18.61 108 GLN A C 1
ATOM 809 O O . GLN A 1 111 ? 39.459 60.421 33.606 1.00 18.63 108 GLN A O 1
ATOM 815 N N A GLN A 1 112 ? 40.248 58.361 34.127 0.50 18.41 109 GLN A N 1
ATOM 816 N N B GLN A 1 112 ? 40.224 58.342 34.118 0.50 18.49 109 GLN A N 1
ATOM 817 C CA A GLN A 1 112 ? 41.550 58.596 33.495 0.50 18.40 109 GLN A CA 1
ATOM 818 C CA B GLN A 1 112 ? 41.538 58.531 33.513 0.50 18.57 109 GLN A CA 1
ATOM 819 C C A GLN A 1 112 ? 41.443 58.850 31.998 0.50 18.09 109 GLN A C 1
ATOM 820 C C B GLN A 1 112 ? 41.482 58.798 32.009 0.50 18.21 109 GLN A C 1
ATOM 821 O O A GLN A 1 112 ? 42.092 59.758 31.476 0.50 17.85 109 GLN A O 1
ATOM 822 O O B GLN A 1 112 ? 42.191 59.669 31.499 0.50 17.96 109 GLN A O 1
ATOM 833 N N . ILE A 1 113 ? 40.654 58.028 31.309 1.00 17.82 110 ILE A N 1
ATOM 834 C CA . ILE A 1 113 ? 40.449 58.195 29.861 1.00 17.99 110 ILE A CA 1
ATOM 835 C C . ILE A 1 113 ? 39.769 59.547 29.593 1.00 19.44 110 ILE A C 1
ATOM 836 O O . ILE A 1 113 ? 40.216 60.303 28.740 1.00 18.79 110 ILE A O 1
ATOM 841 N N . LYS A 1 114 ? 38.711 59.846 30.348 1.00 21.65 111 LYS A N 1
ATOM 842 C CA . LYS A 1 114 ? 38.032 61.137 30.247 1.00 24.43 111 LYS A CA 1
ATOM 843 C C . LYS A 1 114 ? 38.955 62.347 30.458 1.00 25.94 111 LYS A C 1
ATOM 844 O O . LYS A 1 114 ? 38.907 63.320 29.691 1.00 26.73 111 LYS A O 1
ATOM 850 N N . ALA A 1 115 ? 39.813 62.284 31.470 1.00 28.32 112 ALA A N 1
ATOM 851 C CA . ALA A 1 115 ? 40.802 63.350 31.730 1.00 30.90 112 ALA A CA 1
ATOM 852 C C . ALA A 1 115 ? 41.703 63.657 30.532 1.00 33.00 112 ALA A C 1
ATOM 853 O O . ALA A 1 115 ? 42.041 64.814 30.292 1.00 33.12 112 ALA A O 1
ATOM 855 N N . LEU A 1 116 ? 42.079 62.625 29.777 1.00 36.01 113 LEU A N 1
ATOM 856 C CA . LEU A 1 116 ? 42.989 62.777 28.631 1.00 39.28 113 LEU A CA 1
ATOM 857 C C . LEU A 1 116 ? 42.308 63.288 27.347 1.00 41.67 113 LEU A C 1
ATOM 858 O O . LEU A 1 116 ? 42.943 63.978 26.522 1.00 41.71 113 LEU A O 1
ATOM 863 N N . ASN A 1 117 ? 41.038 62.923 27.173 1.00 44.24 114 ASN A N 1
ATOM 864 C CA . ASN A 1 117 ? 40.233 63.402 26.055 1.00 47.15 114 ASN A CA 1
ATOM 865 C C . ASN A 1 117 ? 39.867 64.870 26.266 1.00 48.54 114 ASN A C 1
ATOM 866 O O . ASN A 1 117 ? 40.331 65.743 25.524 1.00 48.75 114 ASN A O 1
ATOM 871 N N . GLY A 1 118 ? 39.044 65.125 27.291 1.00 50.15 115 GLY A N 1
ATOM 872 C CA . GLY A 1 118 ? 38.657 66.480 27.705 1.00 51.62 115 GLY A CA 1
ATOM 873 C C . GLY A 1 118 ? 37.938 67.266 26.623 1.00 52.67 115 GLY A C 1
ATOM 874 O O . GLY A 1 118 ? 38.538 68.151 25.996 1.00 52.88 115 GLY A O 1
ATOM 875 N N . GLN A 1 119 ? 36.655 66.944 26.415 1.00 53.41 116 GLN A N 1
ATOM 876 C CA . GLN A 1 119 ? 35.857 67.467 25.289 1.00 53.70 116 GLN A CA 1
ATOM 877 C C . GLN A 1 119 ? 35.589 68.969 25.381 1.00 53.99 116 GLN A C 1
ATOM 878 O O . GLN A 1 119 ? 35.871 69.722 24.438 1.00 54.15 116 GLN A O 1
ATOM 880 N N . ASP A 1 127 ? 25.247 59.884 30.758 1.00 44.04 124 ASP A N 1
ATOM 881 C CA . ASP A 1 127 ? 24.565 60.230 29.527 1.00 44.41 124 ASP A CA 1
ATOM 882 C C . ASP A 1 127 ? 23.139 59.647 29.469 1.00 44.20 124 ASP A C 1
ATOM 883 O O . ASP A 1 127 ? 22.184 60.382 29.243 1.00 43.85 124 ASP A O 1
ATOM 885 N N . ALA A 1 128 ? 23.019 58.346 29.764 1.00 44.47 125 ALA A N 1
ATOM 886 C CA . ALA A 1 128 ? 21.830 57.533 29.506 1.00 43.16 125 ALA A CA 1
ATOM 887 C C . ALA A 1 128 ? 22.143 56.691 28.297 1.00 43.02 125 ALA A C 1
ATOM 888 O O . ALA A 1 128 ? 21.256 56.307 27.524 1.00 42.31 125 ALA A O 1
ATOM 889 N N . ASP A 1 129 ? 23.444 56.439 28.148 1.00 43.29 126 ASP A N 1
ATOM 890 C CA . ASP A 1 129 ? 24.058 55.787 26.987 1.00 43.26 126 ASP A CA 1
ATOM 891 C C . ASP A 1 129 ? 23.658 56.433 25.657 1.00 42.49 126 ASP A C 1
ATOM 892 O O . ASP A 1 129 ? 23.615 57.661 25.561 1.00 42.81 126 ASP A O 1
ATOM 897 N N . PRO A 1 130 ? 23.365 55.614 24.647 1.00 41.20 127 PRO A N 1
ATOM 898 C CA . PRO A 1 130 ? 23.118 56.117 23.303 1.00 39.91 127 PRO A CA 1
ATOM 899 C C . PRO A 1 130 ? 21.993 57.164 23.247 1.00 38.81 127 PRO A C 1
ATOM 900 O O . PRO A 1 130 ? 22.141 58.187 22.567 1.00 38.80 127 PRO A O 1
ATOM 902 N N . ASN A 1 131 ? 20.898 56.914 23.981 1.00 36.97 128 ASN A N 1
ATOM 903 C CA . ASN A 1 131 ? 19.663 57.722 23.888 1.00 34.50 128 ASN A CA 1
ATOM 904 C C . ASN A 1 131 ? 19.496 58.824 24.952 1.00 32.71 128 ASN A C 1
ATOM 905 O O . ASN A 1 131 ? 18.391 59.346 25.122 1.00 33.12 128 ASN A O 1
ATOM 907 N N . ASN A 1 132 ? 20.575 59.174 25.660 1.00 29.84 129 ASN A N 1
ATOM 908 C CA . ASN A 1 132 ? 20.543 60.227 26.694 1.00 27.22 129 ASN A CA 1
ATOM 909 C C . ASN A 1 132 ? 19.519 59.993 27.843 1.00 25.42 129 ASN A C 1
ATOM 910 O O . ASN A 1 132 ? 19.037 60.948 28.459 1.00 25.01 129 ASN A O 1
ATOM 912 N N . ILE A 1 133 ? 19.208 58.722 28.111 1.00 23.09 130 ILE A N 1
ATOM 913 C CA . ILE A 1 133 ? 18.279 58.305 29.189 1.00 21.48 130 ILE A CA 1
ATOM 914 C C . ILE A 1 133 ? 18.563 58.904 30.587 1.00 19.69 130 ILE A C 1
ATOM 915 O O . ILE A 1 133 ? 17.678 59.510 31.180 1.00 18.58 130 ILE A O 1
ATOM 920 N N . VAL A 1 134 ? 19.791 58.787 31.077 1.00 17.98 131 VAL A N 1
ATOM 921 C CA . VAL A 1 134 ? 20.143 59.365 32.378 1.00 17.85 131 VAL A CA 1
ATOM 922 C C . VAL A 1 134 ? 20.050 60.891 32.348 1.00 18.12 131 VAL A C 1
ATOM 923 O O . VAL A 1 134 ? 19.419 61.493 33.238 1.00 17.74 131 VAL A O 1
ATOM 927 N N . ALA A 1 135 ? 20.597 61.509 31.291 1.00 17.70 132 ALA A N 1
ATOM 928 C CA . ALA A 1 135 ? 20.556 62.973 31.155 1.00 17.09 132 ALA A CA 1
ATOM 929 C C . ALA A 1 135 ? 19.125 63.460 31.105 1.00 16.95 132 ALA A C 1
ATOM 930 O O . ALA A 1 135 ? 18.766 64.438 31.777 1.00 18.27 132 ALA A O 1
ATOM 932 N N . ASN A 1 136 ? 18.289 62.754 30.350 1.00 16.18 133 ASN A N 1
ATOM 933 C CA . ASN A 1 136 ? 16.860 63.053 30.282 1.00 16.00 133 ASN A CA 1
ATOM 934 C C . ASN A 1 136 ? 16.158 62.928 31.615 1.00 14.54 133 ASN A C 1
ATOM 935 O O . ASN A 1 136 ? 15.286 63.748 31.957 1.00 14.22 133 ASN A O 1
ATOM 940 N N . LEU A 1 137 ? 16.548 61.917 32.380 1.00 13.72 134 LEU A N 1
ATOM 941 C CA . LEU A 1 137 ? 15.972 61.709 33.713 1.00 13.41 134 LEU A CA 1
ATOM 942 C C . LEU A 1 137 ? 16.318 62.903 34.612 1.00 13.20 134 LEU A C 1
ATOM 943 O O . LEU A 1 137 ? 15.472 63.397 35.334 1.00 12.77 134 LEU A O 1
ATOM 948 N N . LEU A 1 138 ? 17.582 63.331 34.566 1.00 13.55 135 LEU A N 1
ATOM 949 C CA . LEU A 1 138 ? 18.043 64.405 35.438 1.00 13.85 135 LEU A CA 1
ATOM 950 C C . LEU A 1 138 ? 17.402 65.735 35.047 1.00 13.39 135 LEU A C 1
ATOM 951 O O . LEU A 1 138 ? 16.896 66.454 35.900 1.00 13.86 135 LEU A O 1
ATOM 956 N N . THR A 1 139 ? 17.352 66.041 33.757 1.00 14.73 136 THR A N 1
ATOM 957 C CA . THR A 1 139 ? 16.680 67.283 33.316 1.00 14.71 136 THR A CA 1
ATOM 958 C C . THR A 1 139 ? 15.194 67.320 33.681 1.00 14.41 136 THR A C 1
ATOM 959 O O . THR A 1 139 ? 14.661 68.366 34.125 1.00 13.36 136 THR A O 1
ATOM 963 N N . ALA A 1 140 ? 14.525 66.178 33.529 1.00 13.85 137 ALA A N 1
ATOM 964 C CA . ALA A 1 140 ? 13.123 66.064 33.937 1.00 13.92 137 ALA A CA 1
ATOM 965 C C . ALA A 1 140 ? 12.960 66.314 35.439 1.00 13.22 137 ALA A C 1
ATOM 966 O O . ALA A 1 140 ? 12.067 67.035 35.856 1.00 12.36 137 ALA A O 1
ATOM 968 N N . ALA A 1 141 ? 13.891 65.777 36.235 1.00 13.50 138 ALA A N 1
ATOM 969 C CA . ALA A 1 141 ? 13.898 66.001 37.678 1.00 12.96 138 ALA A CA 1
ATOM 970 C C . ALA A 1 141 ? 14.178 67.479 38.012 1.00 13.09 138 ALA A C 1
ATOM 971 O O . ALA A 1 141 ? 13.617 68.032 38.968 1.00 13.36 138 ALA A O 1
ATOM 973 N N . ILE A 1 142 ? 15.061 68.103 37.241 1.00 13.27 139 ILE A N 1
ATOM 974 C CA . ILE A 1 142 ? 15.331 69.523 37.400 1.00 13.67 139 ILE A CA 1
ATOM 975 C C . ILE A 1 142 ? 14.065 70.326 37.064 1.00 14.20 139 ILE A C 1
ATOM 976 O O . ILE A 1 142 ? 13.642 71.153 37.850 1.00 13.79 139 ILE A O 1
ATOM 981 N N . ASP A 1 143 ? 13.449 70.053 35.920 1.00 15.08 140 ASP A N 1
ATOM 982 C CA . ASP A 1 143 ? 12.207 70.748 35.549 1.00 16.67 140 ASP A CA 1
ATOM 983 C C . ASP A 1 143 ? 11.083 70.615 36.578 1.00 17.23 140 ASP A C 1
ATOM 984 O O . ASP A 1 143 ? 10.305 71.552 36.766 1.00 16.28 140 ASP A O 1
ATOM 989 N N . ALA A 1 144 ? 11.016 69.463 37.254 1.00 18.63 141 ALA A N 1
ATOM 990 C CA . ALA A 1 144 ? 9.940 69.193 38.199 1.00 18.64 141 ALA A CA 1
ATOM 991 C C . ALA A 1 144 ? 10.227 69.841 39.554 1.00 19.02 141 ALA A C 1
ATOM 992 O O . ALA A 1 144 ? 9.400 69.783 40.465 1.00 19.81 141 ALA A O 1
ATOM 994 N N . LYS A 1 145 ? 11.387 70.469 39.652 1.00 17.49 142 LYS A N 1
ATOM 995 C CA . LYS A 1 145 ? 11.932 70.996 40.888 1.00 17.75 142 LYS A CA 1
ATOM 996 C C . LYS A 1 145 ? 12.139 69.924 41.976 1.00 15.83 142 LYS A C 1
ATOM 997 O O . LYS A 1 145 ? 12.056 70.207 43.170 1.00 16.17 142 LYS A O 1
ATOM 1003 N N . VAL A 1 146 ? 12.436 68.709 41.527 1.00 12.06 143 VAL A N 1
ATOM 1004 C CA . VAL A 1 146 ? 12.761 67.598 42.410 1.00 10.95 143 VAL A CA 1
ATOM 1005 C C . VAL A 1 146 ? 14.232 67.648 42.818 1.00 9.15 143 VAL A C 1
ATOM 1006 O O . VAL A 1 146 ? 14.578 67.396 43.983 1.00 10.00 143 VAL A O 1
ATOM 1010 N N . ILE A 1 147 ? 15.115 67.948 41.872 1.00 6.38 144 ILE A N 1
ATOM 1011 C CA . ILE A 1 147 ? 16.525 68.152 42.225 1.00 4.05 144 ILE A CA 1
ATOM 1012 C C . ILE A 1 147 ? 16.925 69.596 41.880 1.00 4.75 144 ILE A C 1
ATOM 1013 O O . ILE A 1 147 ? 16.181 70.301 41.159 1.00 4.34 144 ILE A O 1
ATOM 1018 N N . LYS A 1 148 ? 18.054 70.040 42.422 1.00 3.71 145 LYS A N 1
ATOM 1019 C CA . LYS A 1 148 ? 18.518 71.420 42.303 1.00 4.76 145 LYS A CA 1
ATOM 1020 C C . LYS A 1 148 ? 18.657 71.954 40.873 1.00 3.71 145 LYS A C 1
ATOM 1021 O O . LYS A 1 148 ? 19.038 71.219 39.954 1.00 2.74 145 LYS A O 1
ATOM 1027 N N . GLN A 1 149 ? 18.363 73.242 40.684 1.00 3.52 146 GLN A N 1
ATOM 1028 C CA . GLN A 1 149 ? 18.558 73.879 39.367 1.00 4.58 146 GLN A CA 1
ATOM 1029 C C . GLN A 1 149 ? 20.041 74.088 39.135 1.00 3.83 146 GLN A C 1
ATOM 1030 O O . GLN A 1 149 ? 20.531 75.211 39.169 1.00 4.69 146 GLN A O 1
ATOM 1036 N N . LEU A 1 150 ? 20.782 72.995 38.969 1.00 4.06 147 LEU A N 1
ATOM 1037 C CA . LEU A 1 150 ? 22.194 73.059 38.725 1.00 2.99 147 LEU A CA 1
ATOM 1038 C C . LEU A 1 150 ? 22.473 72.186 37.516 1.00 3.08 147 LEU A C 1
ATOM 1039 O O . LEU A 1 150 ? 21.648 71.335 37.158 1.00 2.00 147 LEU A O 1
ATOM 1044 N N . PRO A 1 151 ? 23.657 72.365 36.909 1.00 2.95 148 PRO A N 1
ATOM 1045 C CA . PRO A 1 151 ? 23.966 71.612 35.708 1.00 3.03 148 PRO A CA 1
ATOM 1046 C C . PRO A 1 151 ? 23.930 70.117 35.936 1.00 2.66 148 PRO A C 1
ATOM 1047 O O . PRO A 1 151 ? 24.281 69.597 37.020 1.00 2.00 148 PRO A O 1
ATOM 1051 N N . VAL A 1 152 ? 23.498 69.427 34.888 1.00 3.12 149 VAL A N 1
ATOM 1052 C CA . VAL A 1 152 ? 23.468 67.980 34.914 1.00 3.43 149 VAL A CA 1
ATOM 1053 C C . VAL A 1 152 ? 24.839 67.426 35.294 1.00 2.09 149 VAL A C 1
ATOM 1054 O O . VAL A 1 152 ? 24.916 66.429 35.968 1.00 2.00 149 VAL A O 1
ATOM 1058 N N . SER A 1 153 ? 25.913 68.088 34.873 1.00 2.11 150 SER A N 1
ATOM 1059 C CA . SER A 1 153 ? 27.276 67.579 35.122 1.00 2.00 150 SER A CA 1
ATOM 1060 C C . SER A 1 153 ? 27.609 67.629 36.614 1.00 2.05 150 SER A C 1
ATOM 1061 O O . SER A 1 153 ? 28.420 66.822 37.094 1.00 2.00 150 SER A O 1
ATOM 1064 N N . LEU A 1 154 ? 26.996 68.574 37.345 1.00 2.00 151 LEU A N 1
ATOM 1065 C CA . LEU A 1 154 ? 27.210 68.659 38.796 1.00 2.00 151 LEU A CA 1
ATOM 1066 C C . LEU A 1 154 ? 26.512 67.546 39.583 1.00 2.00 151 LEU A C 1
ATOM 1067 O O . LEU A 1 154 ? 27.072 66.999 40.534 1.00 2.00 151 LEU A O 1
ATOM 1072 N N . HIS A 1 155 ? 25.285 67.237 39.184 1.00 2.00 152 HIS A N 1
ATOM 1073 C CA . HIS A 1 155 ? 24.540 66.082 39.672 1.00 2.59 152 HIS A CA 1
ATOM 1074 C C . HIS A 1 155 ? 25.230 64.744 39.372 1.00 3.78 152 HIS A C 1
ATOM 1075 O O . HIS A 1 155 ? 25.413 63.919 40.284 1.00 3.00 152 HIS A O 1
ATOM 1098 N N . GLY A 1 157 ? 28.367 64.439 38.638 1.00 4.78 154 GLY A N 1
ATOM 1099 C CA . GLY A 1 157 ? 29.660 64.558 39.345 1.00 4.38 154 GLY A CA 1
ATOM 1100 C C . GLY A 1 157 ? 29.599 64.105 40.794 1.00 4.74 154 GLY A C 1
ATOM 1101 O O . GLY A 1 157 ? 30.473 63.348 41.245 1.00 5.66 154 GLY A O 1
ATOM 1102 N N . VAL A 1 158 ? 28.580 64.543 41.532 1.00 4.95 155 VAL A N 1
ATOM 1103 C CA . VAL A 1 158 ? 28.427 64.137 42.923 1.00 5.42 155 VAL A CA 1
ATOM 1104 C C . VAL A 1 158 ? 28.164 62.620 43.081 1.00 6.21 155 VAL A C 1
ATOM 1105 O O . VAL A 1 158 ? 28.729 61.981 43.988 1.00 6.65 155 VAL A O 1
ATOM 1109 N N . VAL A 1 159 ? 27.324 62.060 42.199 1.00 5.42 156 VAL A N 1
ATOM 1110 C CA . VAL A 1 159 ? 27.072 60.638 42.130 1.00 5.04 156 VAL A CA 1
ATOM 1111 C C . VAL A 1 159 ? 28.368 59.873 41.892 1.00 4.99 156 VAL A C 1
ATOM 1112 O O . VAL A 1 159 ? 28.727 58.961 42.645 1.00 5.17 156 VAL A O 1
ATOM 1116 N N . PHE A 1 160 ? 29.061 60.203 40.825 1.00 3.59 157 PHE A N 1
ATOM 1117 C CA . PHE A 1 160 ? 30.224 59.425 40.462 1.00 4.06 157 PHE A CA 1
ATOM 1118 C C . PHE A 1 160 ? 31.409 59.627 41.368 1.00 4.12 157 PHE A C 1
ATOM 1119 O O . PHE A 1 160 ? 32.108 58.652 41.714 1.00 3.13 157 PHE A O 1
ATOM 1127 N N A SER A 1 161 ? 31.651 60.880 41.763 0.50 4.20 158 SER A N 1
ATOM 1128 N N B SER A 1 161 ? 31.663 60.875 41.768 0.50 3.77 158 SER A N 1
ATOM 1129 C CA A SER A 1 161 ? 32.822 61.186 42.613 0.50 4.23 158 SER A CA 1
ATOM 1130 C CA B SER A 1 161 ? 32.853 61.147 42.607 0.50 3.26 158 SER A CA 1
ATOM 1131 C C A SER A 1 161 ? 32.732 60.564 44.001 0.50 4.00 158 SER A C 1
ATOM 1132 C C B SER A 1 161 ? 32.741 60.563 44.013 0.50 3.50 158 SER A C 1
ATOM 1133 O O A SER A 1 161 ? 33.706 59.999 44.489 0.50 4.10 158 SER A O 1
ATOM 1134 O O B SER A 1 161 ? 33.712 60.019 44.526 0.50 3.64 158 SER A O 1
ATOM 1139 N N . THR A 1 162 ? 31.551 60.640 44.606 1.00 4.09 159 THR A N 1
ATOM 1140 C CA . THR A 1 162 ? 31.278 60.051 45.940 1.00 4.04 159 THR A CA 1
ATOM 1141 C C . THR A 1 162 ? 31.412 58.516 45.910 1.00 3.35 159 THR A C 1
ATOM 1142 O O . THR A 1 162 ? 32.051 57.952 46.778 1.00 2.00 159 THR A O 1
ATOM 1146 N N . ILE A 1 163 ? 30.802 57.874 44.907 1.00 2.29 160 ILE A N 1
ATOM 1147 C CA . ILE A 1 163 ? 30.932 56.440 44.750 1.00 2.34 160 ILE A CA 1
ATOM 1148 C C . ILE A 1 163 ? 32.366 56.043 44.430 1.00 2.37 160 ILE A C 1
ATOM 1149 O O . ILE A 1 163 ? 32.868 55.044 44.937 1.00 2.39 160 ILE A O 1
ATOM 1154 N N . HIS A 1 164 ? 33.042 56.823 43.591 1.00 2.76 161 HIS A N 1
ATOM 1155 C CA . HIS A 1 164 ? 34.401 56.476 43.261 1.00 3.38 161 HIS A CA 1
ATOM 1156 C C . HIS A 1 164 ? 35.318 56.523 44.497 1.00 3.29 161 HIS A C 1
ATOM 1157 O O . HIS A 1 164 ? 36.055 55.590 44.724 1.00 3.42 161 HIS A O 1
ATOM 1164 N N . THR A 1 165 ? 35.254 57.607 45.275 1.00 3.58 162 THR A N 1
ATOM 1165 C CA . THR A 1 165 ? 36.044 57.773 46.502 1.00 4.93 162 THR A CA 1
ATOM 1166 C C . THR A 1 165 ? 35.780 56.631 47.491 1.00 4.45 162 THR A C 1
ATOM 1167 O O . THR A 1 165 ? 36.706 56.051 48.055 1.00 5.41 162 THR A O 1
ATOM 1171 N N . HIS A 1 166 ? 34.514 56.309 47.679 1.00 4.08 163 HIS A N 1
ATOM 1172 C CA . HIS A 1 166 ? 34.100 55.235 48.579 1.00 4.19 163 HIS A CA 1
ATOM 1173 C C . HIS A 1 166 ? 34.715 53.904 48.102 1.00 4.08 163 HIS A C 1
ATOM 1174 O O . HIS A 1 166 ? 35.228 53.134 48.895 1.00 4.05 163 HIS A O 1
ATOM 1181 N N . THR A 1 167 ? 34.688 53.666 46.786 1.00 4.15 164 THR A N 1
ATOM 1182 C CA . THR A 1 167 ? 35.251 52.439 46.202 1.00 4.43 164 THR A CA 1
ATOM 1183 C C . THR A 1 167 ? 36.763 52.314 46.410 1.00 4.91 164 THR A C 1
ATOM 1184 O O . THR A 1 167 ? 37.236 51.279 46.834 1.00 4.58 164 THR A O 1
ATOM 1188 N N . THR A 1 168 ? 37.507 53.383 46.129 1.00 4.45 165 THR A N 1
ATOM 1189 C CA . THR A 1 168 ? 38.949 53.353 46.302 1.00 4.54 165 THR A CA 1
ATOM 1190 C C . THR A 1 168 ? 39.310 53.328 47.794 1.00 4.92 165 THR A C 1
ATOM 1191 O O . THR A 1 168 ? 40.298 52.712 48.170 1.00 5.80 165 THR A O 1
ATOM 1195 N N . ASN A 1 169 ? 38.500 53.958 48.648 1.00 4.39 166 ASN A N 1
ATOM 1196 C CA . ASN A 1 169 ? 38.720 53.838 50.104 1.00 4.22 166 ASN A CA 1
ATOM 1197 C C . ASN A 1 169 ? 38.697 52.369 50.527 1.00 4.08 166 ASN A C 1
ATOM 1198 O O . ASN A 1 169 ? 39.524 51.917 51.349 1.00 3.98 166 ASN A O 1
ATOM 1203 N N . ILE A 1 170 ? 37.753 51.613 49.963 1.00 4.19 167 ILE A N 1
ATOM 1204 C CA . ILE A 1 170 ? 37.654 50.181 50.279 1.00 3.79 167 ILE A CA 1
ATOM 1205 C C . ILE A 1 170 ? 38.864 49.401 49.725 1.00 3.71 167 ILE A C 1
ATOM 1206 O O . ILE A 1 170 ? 39.399 48.531 50.410 1.00 3.24 167 ILE A O 1
ATOM 1211 N N . SER A 1 171 ? 39.315 49.725 48.510 1.00 3.71 168 SER A N 1
ATOM 1212 C CA . SER A 1 171 ? 40.508 49.066 47.937 1.00 5.60 168 SER A CA 1
ATOM 1213 C C . SER A 1 171 ? 41.787 49.368 48.699 1.00 5.06 168 SER A C 1
ATOM 1214 O O . SER A 1 171 ? 42.722 48.563 48.689 1.00 4.49 168 SER A O 1
ATOM 1217 N N . LYS A 1 172 ? 41.837 50.549 49.315 1.00 5.79 169 LYS A N 1
ATOM 1218 C CA . LYS A 1 172 ? 43.003 51.010 50.082 1.00 6.67 169 LYS A CA 1
ATOM 1219 C C . LYS A 1 172 ? 43.029 50.498 51.528 1.00 5.99 169 LYS A C 1
ATOM 1220 O O . LYS A 1 172 ? 43.933 50.826 52.302 1.00 6.58 169 LYS A O 1
ATOM 1226 N N . GLY A 1 173 ? 42.028 49.709 51.880 1.00 4.71 170 GLY A N 1
ATOM 1227 C CA . GLY A 1 173 ? 41.912 49.164 53.213 1.00 3.74 170 GLY A CA 1
ATOM 1228 C C . GLY A 1 173 ? 41.531 50.192 54.248 1.00 3.70 170 GLY A C 1
ATOM 1229 O O . GLY A 1 173 ? 41.808 49.992 55.410 1.00 3.45 170 GLY A O 1
ATOM 1230 N N . ARG A 1 174 ? 40.882 51.284 53.855 1.00 4.07 171 ARG A N 1
ATOM 1231 C CA . ARG A 1 174 ? 40.540 52.314 54.847 1.00 5.14 171 ARG A CA 1
ATOM 1232 C C . ARG A 1 174 ? 39.408 51.882 55.772 1.00 4.94 171 ARG A C 1
ATOM 1233 O O . ARG A 1 174 ? 39.359 52.303 56.926 1.00 4.78 171 ARG A O 1
ATOM 1241 N N . TYR A 1 175 ? 38.496 51.054 55.260 1.00 4.47 172 TYR A N 1
ATOM 1242 C CA . TYR A 1 175 ? 37.420 50.478 56.062 1.00 4.26 172 TYR A CA 1
ATOM 1243 C C . TYR A 1 175 ? 36.876 49.319 55.239 1.00 5.42 172 TYR A C 1
ATOM 1244 O O . TYR A 1 175 ? 37.236 49.189 54.039 1.00 5.22 172 TYR A O 1
ATOM 1253 N N . ALA A 1 176 ? 36.048 48.475 55.858 1.00 5.76 173 ALA A N 1
ATOM 1254 C CA . ALA A 1 176 ? 35.481 47.300 55.172 1.00 7.40 173 ALA A CA 1
ATOM 1255 C C . ALA A 1 176 ? 34.400 47.677 54.160 1.00 8.48 173 ALA A C 1
ATOM 1256 O O . ALA A 1 176 ? 33.791 48.751 54.254 1.00 8.13 173 ALA A O 1
ATOM 1258 N N . GLN A 1 177 ? 34.116 46.776 53.216 1.00 9.83 174 GLN A N 1
ATOM 1259 C CA . GLN A 1 177 ? 33.014 47.001 52.257 1.00 11.47 174 GLN A CA 1
ATOM 1260 C C . GLN A 1 177 ? 31.634 47.220 52.913 1.00 10.99 174 GLN A C 1
ATOM 1261 O O . GLN A 1 177 ? 30.796 47.948 52.370 1.00 12.50 174 GLN A O 1
ATOM 1267 N N A ASP A 1 178 ? 31.441 46.639 54.099 0.50 10.61 175 ASP A N 1
ATOM 1268 N N B ASP A 1 178 ? 31.399 46.591 54.066 0.50 10.13 175 ASP A N 1
ATOM 1269 C CA A ASP A 1 178 ? 30.162 46.675 54.813 0.50 9.69 175 ASP A CA 1
ATOM 1270 C CA B ASP A 1 178 ? 30.115 46.712 54.767 0.50 8.75 175 ASP A CA 1
ATOM 1271 C C A ASP A 1 178 ? 30.136 47.700 55.948 0.50 8.76 175 ASP A C 1
ATOM 1272 C C B ASP A 1 178 ? 30.216 47.583 56.039 0.50 8.26 175 ASP A C 1
ATOM 1273 O O A ASP A 1 178 ? 29.168 47.780 56.706 0.50 8.94 175 ASP A O 1
ATOM 1274 O O B ASP A 1 178 ? 29.417 47.444 56.972 0.50 8.57 175 ASP A O 1
ATOM 1283 N N . GLN A 1 179 ? 31.198 48.479 56.087 1.00 8.01 176 GLN A N 1
ATOM 1284 C CA . GLN A 1 179 ? 31.233 49.486 57.143 1.00 7.54 176 GLN A CA 1
ATOM 1285 C C . GLN A 1 179 ? 30.034 50.464 56.965 1.00 6.75 176 GLN A C 1
ATOM 1286 O O . GLN A 1 179 ? 29.355 50.813 57.933 1.00 6.84 176 GLN A O 1
ATOM 1292 N N . TYR A 1 180 ? 29.787 50.881 55.720 1.00 5.79 177 TYR A N 1
ATOM 1293 C CA . TYR A 1 180 ? 28.659 51.772 55.352 1.00 5.82 177 TYR A CA 1
ATOM 1294 C C . TYR A 1 180 ? 27.717 51.069 54.431 1.00 5.80 177 TYR A C 1
ATOM 1295 O O . TYR A 1 180 ? 28.127 50.200 53.672 1.00 6.95 177 TYR A O 1
ATOM 1304 N N . THR A 1 181 ? 26.446 51.437 54.488 1.00 5.83 178 THR A N 1
ATOM 1305 C CA . THR A 1 181 ? 25.448 50.840 53.633 1.00 5.78 178 THR A CA 1
ATOM 1306 C C . THR A 1 181 ? 25.222 51.777 52.458 1.00 5.41 178 THR A C 1
ATOM 1307 O O . THR A 1 181 ? 25.725 52.922 52.446 1.00 5.30 178 THR A O 1
ATOM 1311 N N . PHE A 1 182 ? 24.514 51.286 51.447 1.00 4.70 179 PHE A N 1
ATOM 1312 C CA . PHE A 1 182 ? 24.132 52.150 50.358 1.00 4.14 179 PHE A CA 1
ATOM 1313 C C . PHE A 1 182 ? 23.337 53.325 50.947 1.00 3.91 179 PHE A C 1
ATOM 1314 O O . PHE A 1 182 ? 23.494 54.430 50.513 1.00 4.04 179 PHE A O 1
ATOM 1322 N N . GLY A 1 183 ? 22.458 53.056 51.916 1.00 3.35 180 GLY A N 1
ATOM 1323 C CA . GLY A 1 183 ? 21.666 54.092 52.533 1.00 3.67 180 GLY A CA 1
ATOM 1324 C C . GLY A 1 183 ? 22.560 55.196 53.116 1.00 3.64 180 GLY A C 1
ATOM 1325 O O . GLY A 1 183 ? 22.239 56.373 53.015 1.00 2.68 180 GLY A O 1
ATOM 1326 N N . ASP A 1 184 ? 23.647 54.821 53.784 1.00 3.64 181 ASP A N 1
ATOM 1327 C CA . ASP A 1 184 ? 24.548 55.843 54.369 1.00 4.47 181 ASP A CA 1
ATOM 1328 C C . ASP A 1 184 ? 25.166 56.766 53.285 1.00 4.65 181 ASP A C 1
ATOM 1329 O O . ASP A 1 184 ? 25.212 57.993 53.449 1.00 5.47 181 ASP A O 1
ATOM 1334 N N . ILE A 1 185 ? 25.679 56.158 52.216 1.00 4.87 182 ILE A N 1
ATOM 1335 C CA . ILE A 1 185 ? 26.345 56.901 51.152 1.00 4.95 182 ILE A CA 1
ATOM 1336 C C . ILE A 1 185 ? 25.328 57.688 50.320 1.00 4.98 182 ILE A C 1
ATOM 1337 O O . ILE A 1 185 ? 25.566 58.855 49.953 1.00 5.45 182 ILE A O 1
ATOM 1342 N N . PHE A 1 186 ? 24.186 57.057 50.017 1.00 4.51 183 PHE A N 1
ATOM 1343 C CA . PHE A 1 186 ? 23.113 57.708 49.249 1.00 4.33 183 PHE A CA 1
ATOM 1344 C C . PHE A 1 186 ? 22.546 58.895 50.014 1.00 3.92 183 PHE A C 1
ATOM 1345 O O . PHE A 1 186 ? 22.070 59.831 49.402 1.00 5.10 183 PHE A O 1
ATOM 1353 N N . GLN A 1 187 ? 22.591 58.882 51.348 1.00 3.88 184 GLN A N 1
ATOM 1354 C CA . GLN A 1 187 ? 22.108 60.070 52.076 1.00 4.84 184 GLN A CA 1
ATOM 1355 C C . GLN A 1 187 ? 22.923 61.347 51.677 1.00 4.74 184 GLN A C 1
ATOM 1356 O O . GLN A 1 187 ? 22.354 62.424 51.408 1.00 4.63 184 GLN A O 1
ATOM 1370 N N . ILE A 1 189 ? 24.700 61.785 48.776 1.00 4.69 186 ILE A N 1
ATOM 1371 C CA . ILE A 1 189 ? 24.466 62.041 47.343 1.00 3.87 186 ILE A CA 1
ATOM 1372 C C . ILE A 1 189 ? 23.092 62.641 47.079 1.00 4.00 186 ILE A C 1
ATOM 1373 O O . ILE A 1 189 ? 22.970 63.597 46.327 1.00 3.18 186 ILE A O 1
ATOM 1378 N N . TRP A 1 190 ? 22.063 62.071 47.712 1.00 3.89 187 TRP A N 1
ATOM 1379 C CA . TRP A 1 190 ? 20.685 62.546 47.532 1.00 4.07 187 TRP A CA 1
ATOM 1380 C C . TRP A 1 190 ? 20.458 63.928 48.141 1.00 3.58 187 TRP A C 1
ATOM 1381 O O . TRP A 1 190 ? 19.802 64.768 47.528 1.00 3.71 187 TRP A O 1
ATOM 1392 N N . ASP A 1 191 ? 20.951 64.159 49.359 1.00 3.65 188 ASP A N 1
ATOM 1393 C CA . ASP A 1 191 ? 20.970 65.540 49.927 1.00 3.37 188 ASP A CA 1
ATOM 1394 C C . ASP A 1 191 ? 21.638 66.563 48.980 1.00 3.73 188 ASP A C 1
ATOM 1395 O O . ASP A 1 191 ? 21.128 67.687 48.790 1.00 2.56 188 ASP A O 1
ATOM 1400 N N . ALA A 1 192 ? 22.798 66.183 48.440 1.00 3.20 189 ALA A N 1
ATOM 1401 C CA . ALA A 1 192 ? 23.549 67.055 47.485 1.00 3.15 189 ALA A CA 1
ATOM 1402 C C . ALA A 1 192 ? 22.639 67.424 46.319 1.00 3.82 189 ALA A C 1
ATOM 1403 O O . ALA A 1 192 ? 22.520 68.577 45.990 1.00 4.62 189 ALA A O 1
ATOM 1413 N N . LYS A 1 194 ? 19.079 66.940 45.858 1.00 7.67 191 LYS A N 1
ATOM 1414 C CA . LYS A 1 194 ? 17.654 67.238 45.967 1.00 7.79 191 LYS A CA 1
ATOM 1415 C C . LYS A 1 194 ? 17.354 68.707 46.195 1.00 7.32 191 LYS A C 1
ATOM 1416 O O . LYS A 1 194 ? 18.149 69.434 46.778 1.00 6.14 191 LYS A O 1
ATOM 1422 N N . GLN A 1 195 ? 16.196 69.136 45.696 1.00 9.33 192 GLN A N 1
ATOM 1423 C CA . GLN A 1 195 ? 15.824 70.538 45.699 1.00 12.08 192 GLN A CA 1
ATOM 1424 C C . GLN A 1 195 ? 15.510 71.006 47.141 1.00 13.91 192 GLN A C 1
ATOM 1425 O O . GLN A 1 195 ? 14.720 70.383 47.834 1.00 14.06 192 GLN A O 1
ATOM 1431 N N . ASP A 1 196 ? 16.154 72.112 47.542 1.00 16.98 193 ASP A N 1
ATOM 1432 C CA . ASP A 1 196 ? 16.363 72.594 48.938 1.00 17.93 193 ASP A CA 1
ATOM 1433 C C . ASP A 1 196 ? 17.661 72.060 49.608 1.00 18.64 193 ASP A C 1
ATOM 1434 O O . ASP A 1 196 ? 17.680 70.905 50.047 1.00 17.85 193 ASP A O 1
ATOM 1440 N N . LYS B 1 11 ? 66.690 75.364 40.983 1.00 31.02 8 LYS B N 1
ATOM 1441 C CA . LYS B 1 11 ? 66.027 74.742 39.796 1.00 30.84 8 LYS B CA 1
ATOM 1442 C C . LYS B 1 11 ? 64.696 74.094 40.142 1.00 30.90 8 LYS B C 1
ATOM 1443 O O . LYS B 1 11 ? 63.971 73.653 39.250 1.00 30.85 8 LYS B O 1
ATOM 1449 N N . GLN B 1 12 ? 64.396 74.067 41.442 1.00 30.95 9 GLN B N 1
ATOM 1450 C CA . GLN B 1 12 ? 63.109 73.643 41.999 1.00 30.56 9 GLN B CA 1
ATOM 1451 C C . GLN B 1 12 ? 61.937 73.968 41.086 1.00 30.05 9 GLN B C 1
ATOM 1452 O O . GLN B 1 12 ? 61.250 73.048 40.601 1.00 30.13 9 GLN B O 1
ATOM 1458 N N . VAL B 1 13 ? 61.748 75.266 40.819 1.00 28.98 10 VAL B N 1
ATOM 1459 C CA . VAL B 1 13 ? 60.550 75.784 40.124 1.00 28.17 10 VAL B CA 1
ATOM 1460 C C . VAL B 1 13 ? 60.316 75.234 38.713 1.00 27.17 10 VAL B C 1
ATOM 1461 O O . VAL B 1 13 ? 59.204 74.783 38.403 1.00 28.08 10 VAL B O 1
ATOM 1465 N N . LYS B 1 14 ? 61.352 75.265 37.878 1.00 26.28 11 LYS B N 1
ATOM 1466 C CA . LYS B 1 14 ? 61.314 74.807 36.463 1.00 25.89 11 LYS B CA 1
ATOM 1467 C C . LYS B 1 14 ? 60.875 73.353 36.340 1.00 25.78 11 LYS B C 1
ATOM 1468 O O . LYS B 1 14 ? 59.894 73.046 35.662 1.00 26.02 11 LYS B O 1
ATOM 1474 N N . ILE B 1 15 ? 61.592 72.474 37.032 1.00 25.86 12 ILE B N 1
ATOM 1475 C CA . ILE B 1 15 ? 61.206 71.065 37.162 1.00 26.74 12 ILE B CA 1
ATOM 1476 C C . ILE B 1 15 ? 59.739 70.854 37.678 1.00 27.15 12 ILE B C 1
ATOM 1477 O O . ILE B 1 15 ? 59.039 69.957 37.228 1.00 27.49 12 ILE B O 1
ATOM 1482 N N . GLN B 1 16 ? 59.264 71.720 38.572 1.00 27.73 13 GLN B N 1
ATOM 1483 C CA . GLN B 1 16 ? 57.893 71.643 39.046 1.00 27.79 13 GLN B CA 1
ATOM 1484 C C . GLN B 1 16 ? 56.873 72.044 37.976 1.00 28.17 13 GLN B C 1
ATOM 1485 O O . GLN B 1 16 ? 55.863 71.361 37.810 1.00 28.28 13 GLN B O 1
ATOM 1491 N N . ASP B 1 17 ? 57.122 73.145 37.264 1.00 28.16 14 ASP B N 1
ATOM 1492 C CA . ASP B 1 17 ? 56.184 73.593 36.233 1.00 27.98 14 ASP B CA 1
ATOM 1493 C C . ASP B 1 17 ? 56.077 72.542 35.120 1.00 28.19 14 ASP B C 1
ATOM 1494 O O . ASP B 1 17 ? 55.047 72.462 34.430 1.00 29.06 14 ASP B O 1
ATOM 1499 N N . ALA B 1 18 ? 57.155 71.766 34.929 1.00 27.52 15 ALA B N 1
ATOM 1500 C CA . ALA B 1 18 ? 57.189 70.678 33.946 1.00 26.33 15 ALA B CA 1
ATOM 1501 C C . ALA B 1 18 ? 56.419 69.469 34.432 1.00 25.94 15 ALA B C 1
ATOM 1502 O O . ALA B 1 18 ? 55.762 68.790 33.646 1.00 25.59 15 ALA B O 1
ATOM 1504 N N . VAL B 1 19 ? 56.514 69.176 35.721 1.00 25.59 16 VAL B N 1
ATOM 1505 C CA . VAL B 1 19 ? 55.716 68.086 36.274 1.00 26.28 16 VAL B CA 1
ATOM 1506 C C . VAL B 1 19 ? 54.222 68.434 36.009 1.00 26.81 16 VAL B C 1
ATOM 1507 O O . VAL B 1 19 ? 53.461 67.579 35.486 1.00 26.83 16 VAL B O 1
ATOM 1511 N N . ALA B 1 20 ? 53.863 69.699 36.261 1.00 26.18 17 ALA B N 1
ATOM 1512 C CA . ALA B 1 20 ? 52.486 70.220 36.094 1.00 26.77 17 ALA B CA 1
ATOM 1513 C C . ALA B 1 20 ? 51.905 70.134 34.672 1.00 27.00 17 ALA B C 1
ATOM 1514 O O . ALA B 1 20 ? 50.849 69.546 34.490 1.00 26.61 17 ALA B O 1
ATOM 1516 N N . ALA B 1 21 ? 52.581 70.713 33.678 1.00 27.50 18 ALA B N 1
ATOM 1517 C CA . ALA B 1 21 ? 52.152 70.574 32.277 1.00 28.17 18 ALA B CA 1
ATOM 1518 C C . ALA B 1 21 ? 52.054 69.108 31.816 1.00 28.39 18 ALA B C 1
ATOM 1519 O O . ALA B 1 21 ? 51.165 68.762 31.034 1.00 29.00 18 ALA B O 1
ATOM 1521 N N . ILE B 1 22 ? 52.943 68.250 32.319 1.00 28.18 19 ILE B N 1
ATOM 1522 C CA . ILE B 1 22 ? 52.877 66.807 32.028 1.00 28.40 19 ILE B CA 1
ATOM 1523 C C . ILE B 1 22 ? 51.636 66.217 32.659 1.00 27.43 19 ILE B C 1
ATOM 1524 O O . ILE B 1 22 ? 50.895 65.502 31.983 1.00 27.49 19 ILE B O 1
ATOM 1529 N N . ILE B 1 23 ? 51.428 66.499 33.949 1.00 26.56 20 ILE B N 1
ATOM 1530 C CA . ILE B 1 23 ? 50.223 66.028 34.640 1.00 26.32 20 ILE B CA 1
ATOM 1531 C C . ILE B 1 23 ? 48.959 66.476 33.899 1.00 25.74 20 ILE B C 1
ATOM 1532 O O . ILE B 1 23 ? 48.094 65.653 33.664 1.00 25.39 20 ILE B O 1
ATOM 1537 N N . LEU B 1 24 ? 48.879 67.752 33.503 1.00 25.56 21 LEU B N 1
ATOM 1538 C CA . LEU B 1 24 ? 47.737 68.244 32.728 1.00 25.87 21 LEU B CA 1
ATOM 1539 C C . LEU B 1 24 ? 47.516 67.490 31.418 1.00 26.93 21 LEU B C 1
ATOM 1540 O O . LEU B 1 24 ? 46.360 67.211 31.056 1.00 27.41 21 LEU B O 1
ATOM 1545 N N . ALA B 1 25 ? 48.597 67.151 30.711 1.00 26.45 22 ALA B N 1
ATOM 1546 C CA . ALA B 1 25 ? 48.469 66.578 29.370 1.00 26.99 22 ALA B CA 1
ATOM 1547 C C . ALA B 1 25 ? 48.375 65.052 29.373 1.00 27.40 22 ALA B C 1
ATOM 1548 O O . ALA B 1 25 ? 47.649 64.475 28.573 1.00 27.34 22 ALA B O 1
ATOM 1550 N N . GLU B 1 26 ? 49.116 64.414 30.276 1.00 27.83 23 GLU B N 1
ATOM 1551 C CA . GLU B 1 26 ? 49.311 62.965 30.255 1.00 28.42 23 GLU B CA 1
ATOM 1552 C C . GLU B 1 26 ? 48.978 62.313 31.595 1.00 28.09 23 GLU B C 1
ATOM 1553 O O . GLU B 1 26 ? 48.990 61.093 31.702 1.00 28.26 23 GLU B O 1
ATOM 1559 N N . GLY B 1 27 ? 48.676 63.120 32.606 1.00 27.64 24 GLY B N 1
ATOM 1560 C CA . GLY B 1 27 ? 48.363 62.596 33.944 1.00 27.26 24 GLY B CA 1
ATOM 1561 C C . GLY B 1 27 ? 49.604 62.289 34.790 1.00 27.26 24 GLY B C 1
ATOM 1562 O O . GLY B 1 27 ? 50.719 62.266 34.258 1.00 26.26 24 GLY B O 1
ATOM 1563 N N . PRO B 1 28 ? 49.396 62.036 36.113 1.00 27.50 25 PRO B N 1
ATOM 1564 C CA . PRO B 1 28 ? 50.433 61.779 37.110 1.00 27.65 25 PRO B CA 1
ATOM 1565 C C . PRO B 1 28 ? 51.203 60.512 36.769 1.00 27.79 25 PRO B C 1
ATOM 1566 O O . PRO B 1 28 ? 52.410 60.421 37.046 1.00 27.68 25 PRO B O 1
ATOM 1570 N N . ALA B 1 29 ? 50.504 59.533 36.181 1.00 27.42 26 ALA B N 1
ATOM 1571 C CA . ALA B 1 29 ? 51.118 58.261 35.816 1.00 27.38 26 ALA B CA 1
ATOM 1572 C C . ALA B 1 29 ? 52.127 58.433 34.666 1.00 27.30 26 ALA B C 1
ATOM 1573 O O . ALA B 1 29 ? 52.939 57.547 34.402 1.00 26.87 26 ALA B O 1
ATOM 1575 N N . GLY B 1 30 ? 52.052 59.580 33.991 1.00 27.05 27 GLY B N 1
ATOM 1576 C CA . GLY B 1 30 ? 52.868 59.859 32.812 1.00 26.99 27 GLY B CA 1
ATOM 1577 C C . GLY B 1 30 ? 54.200 60.438 33.201 1.00 27.05 27 GLY B C 1
ATOM 1578 O O . GLY B 1 30 ? 55.161 60.352 32.431 1.00 27.87 27 GLY B O 1
ATOM 1579 N N . VAL B 1 31 ? 54.223 61.025 34.407 1.00 26.24 28 VAL B N 1
ATOM 1580 C CA . VAL B 1 31 ? 55.382 61.562 35.081 1.00 25.64 28 VAL B CA 1
ATOM 1581 C C . VAL B 1 31 ? 56.534 60.550 35.278 1.00 26.19 28 VAL B C 1
ATOM 1582 O O . VAL B 1 31 ? 56.325 59.420 35.761 1.00 25.69 28 VAL B O 1
ATOM 1586 N N . SER B 1 32 ? 57.743 60.957 34.892 1.00 26.10 29 SER B N 1
ATOM 1587 C CA . SER B 1 32 ? 58.949 60.248 35.287 1.00 26.52 29 SER B CA 1
ATOM 1588 C C . SER B 1 32 ? 60.118 61.229 35.318 1.00 27.11 29 SER B C 1
ATOM 1589 O O . SER B 1 32 ? 60.031 62.317 34.749 1.00 26.71 29 SER B O 1
ATOM 1592 N N . THR B 1 33 ? 61.200 60.838 35.987 1.00 27.69 30 THR B N 1
ATOM 1593 C CA . THR B 1 33 ? 62.465 61.590 35.986 1.00 28.49 30 THR B CA 1
ATOM 1594 C C . THR B 1 33 ? 62.929 61.897 34.548 1.00 28.24 30 THR B C 1
ATOM 1595 O O . THR B 1 33 ? 63.201 63.061 34.221 1.00 27.89 30 THR B O 1
ATOM 1599 N N . THR B 1 34 ? 62.986 60.855 33.708 1.00 28.25 31 THR B N 1
ATOM 1600 C CA . THR B 1 34 ? 63.394 60.964 32.293 1.00 28.71 31 THR B CA 1
ATOM 1601 C C . THR B 1 34 ? 62.662 62.062 31.505 1.00 28.86 31 THR B C 1
ATOM 1602 O O . THR B 1 34 ? 63.313 62.955 30.953 1.00 28.83 31 THR B O 1
ATOM 1606 N N . LYS B 1 35 ? 61.331 61.987 31.451 1.00 28.51 32 LYS B N 1
ATOM 1607 C CA . LYS B 1 35 ? 60.535 62.933 30.688 1.00 29.32 32 LYS B CA 1
ATOM 1608 C C . LYS B 1 35 ? 60.636 64.342 31.283 1.00 29.89 32 LYS B C 1
ATOM 1609 O O . LYS B 1 35 ? 60.702 65.338 30.549 1.00 30.42 32 LYS B O 1
ATOM 1615 N N . VAL B 1 36 ? 60.656 64.424 32.607 1.00 29.62 33 VAL B N 1
ATOM 1616 C CA . VAL B 1 36 ? 60.741 65.719 33.268 1.00 30.05 33 VAL B CA 1
ATOM 1617 C C . VAL B 1 36 ? 62.050 66.361 32.839 1.00 29.64 33 VAL B C 1
ATOM 1618 O O . VAL B 1 36 ? 62.066 67.552 32.481 1.00 29.93 33 VAL B O 1
ATOM 1622 N N . ALA B 1 37 ? 63.122 65.553 32.847 1.00 29.10 34 ALA B N 1
ATOM 1623 C CA . ALA B 1 37 ? 64.429 65.967 32.368 1.00 28.31 34 ALA B CA 1
ATOM 1624 C C . ALA B 1 37 ? 64.339 66.505 30.941 1.00 28.18 34 ALA B C 1
ATOM 1625 O O . ALA B 1 37 ? 64.685 67.664 30.691 1.00 28.00 34 ALA B O 1
ATOM 1627 N N . LYS B 1 38 ? 63.853 65.675 30.018 1.00 28.18 35 LYS B N 1
ATOM 1628 C CA . LYS B 1 38 ? 63.734 66.064 28.608 1.00 28.06 35 LYS B CA 1
ATOM 1629 C C . LYS B 1 38 ? 62.927 67.358 28.420 1.00 28.26 35 LYS B C 1
ATOM 1630 O O . LYS B 1 38 ? 63.399 68.284 27.763 1.00 28.25 35 LYS B O 1
ATOM 1636 N N . ARG B 1 39 ? 61.740 67.433 29.032 1.00 28.36 36 ARG B N 1
ATOM 1637 C CA . ARG B 1 39 ? 60.844 68.587 28.893 1.00 28.19 36 ARG B CA 1
ATOM 1638 C C . ARG B 1 39 ? 61.472 69.945 29.272 1.00 28.73 36 ARG B C 1
ATOM 1639 O O . ARG B 1 39 ? 61.221 70.966 28.612 1.00 29.04 36 ARG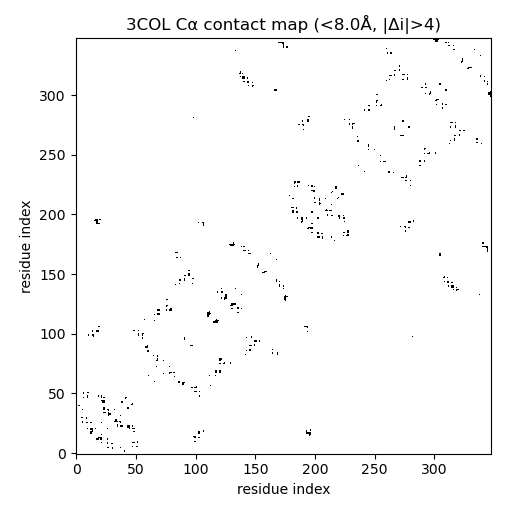 B O 1
ATOM 1641 N N . VAL B 1 40 ? 62.274 69.954 30.334 1.00 28.11 37 VAL B N 1
ATOM 1642 C CA . VAL B 1 40 ? 63.037 71.136 30.712 1.00 27.94 37 VAL B CA 1
ATOM 1643 C C . VAL B 1 40 ? 64.274 71.275 29.775 1.00 28.04 37 VAL B C 1
ATOM 1644 O O . VAL B 1 40 ? 64.434 72.280 29.074 1.00 27.44 37 VAL B O 1
ATOM 1648 N N . GLY B 1 41 ? 65.116 70.246 29.748 1.00 28.00 38 GLY B N 1
ATOM 1649 C CA . GLY B 1 41 ? 66.328 70.266 28.951 1.00 28.45 38 GLY B CA 1
ATOM 1650 C C . GLY B 1 41 ? 67.615 70.274 29.760 1.00 28.82 38 GLY B C 1
ATOM 1651 O O . GLY B 1 41 ? 68.598 70.923 29.370 1.00 28.66 38 GLY B O 1
ATOM 1652 N N . ILE B 1 42 ? 67.608 69.559 30.889 1.00 29.05 39 ILE B N 1
ATOM 1653 C CA . ILE B 1 42 ? 68.852 69.258 31.631 1.00 29.41 39 ILE B CA 1
ATOM 1654 C C . ILE B 1 42 ? 69.138 67.749 31.623 1.00 29.22 39 ILE B C 1
ATOM 1655 O O . ILE B 1 42 ? 68.382 66.973 31.032 1.00 29.71 39 ILE B O 1
ATOM 1657 N N . ALA B 1 43 ? 70.218 67.327 32.269 1.00 29.19 40 ALA B N 1
ATOM 1658 C CA . ALA B 1 43 ? 70.477 65.896 32.441 1.00 28.74 40 ALA B CA 1
ATOM 1659 C C . ALA B 1 43 ? 69.534 65.295 33.498 1.00 28.56 40 ALA B C 1
ATOM 1660 O O . ALA B 1 43 ? 68.977 66.018 34.329 1.00 28.09 40 ALA B O 1
ATOM 1662 N N . GLN B 1 44 ? 69.348 63.975 33.426 1.00 28.10 41 GLN B N 1
ATOM 1663 C CA . GLN B 1 44 ? 68.596 63.164 34.398 1.00 27.24 41 GLN B CA 1
ATOM 1664 C C . GLN B 1 44 ? 68.963 63.434 35.860 1.00 26.49 41 GLN B C 1
ATOM 1665 O O . GLN B 1 44 ? 68.093 63.570 36.705 1.00 25.60 41 GLN B O 1
ATOM 1671 N N . SER B 1 45 ? 70.264 63.437 36.160 1.00 26.24 42 SER B N 1
ATOM 1672 C CA . SER B 1 45 ? 70.742 63.597 37.541 1.00 25.66 42 SER B CA 1
ATOM 1673 C C . SER B 1 45 ? 70.723 65.054 38.030 1.00 25.49 42 SER B C 1
ATOM 1674 O O . SER B 1 45 ? 70.961 65.304 39.218 1.00 25.89 42 SER B O 1
ATOM 1677 N N . ASN B 1 46 ? 70.451 66.007 37.131 1.00 24.74 43 ASN B N 1
ATOM 1678 C CA . ASN B 1 46 ? 70.207 67.391 37.549 1.00 24.08 43 ASN B CA 1
ATOM 1679 C C . ASN B 1 46 ? 69.006 67.328 38.489 1.00 24.34 43 ASN B C 1
ATOM 1680 O O . ASN B 1 46 ? 69.041 67.898 39.586 1.00 24.34 43 ASN B O 1
ATOM 1685 N N . VAL B 1 47 ? 67.999 66.555 38.057 1.00 24.75 44 VAL B N 1
ATOM 1686 C CA . VAL B 1 47 ? 66.690 66.361 38.723 1.00 24.69 44 VAL B CA 1
ATOM 1687 C C . VAL B 1 47 ? 66.792 65.628 40.065 1.00 24.77 44 VAL B C 1
ATOM 1688 O O . VAL B 1 47 ? 66.150 66.040 41.036 1.00 23.84 44 VAL B O 1
ATOM 1692 N N . TYR B 1 48 ? 67.601 64.555 40.105 1.00 24.88 45 TYR B N 1
ATOM 1693 C CA . TYR B 1 48 ? 67.799 63.719 41.301 1.00 25.65 45 TYR B CA 1
ATOM 1694 C C . TYR B 1 48 ? 68.096 64.513 42.577 1.00 26.09 45 TYR B C 1
ATOM 1695 O O . TYR B 1 48 ? 67.682 64.112 43.668 1.00 26.52 45 TYR B O 1
ATOM 1697 N N . LEU B 1 49 ? 68.831 65.617 42.435 1.00 26.38 46 LEU B N 1
ATOM 1698 C CA . LEU B 1 49 ? 69.281 66.434 43.570 1.00 26.57 46 LEU B CA 1
ATOM 1699 C C . LEU B 1 49 ? 68.173 67.129 44.353 1.00 26.74 46 LEU B C 1
ATOM 1700 O O . LEU B 1 49 ? 68.367 67.498 45.516 1.00 26.82 46 LEU B O 1
ATOM 1705 N N . TYR B 1 50 ? 67.032 67.330 43.703 1.00 27.04 47 TYR B N 1
ATOM 1706 C CA . TYR B 1 50 ? 65.855 67.922 44.351 1.00 27.39 47 TYR B CA 1
ATOM 1707 C C . TYR B 1 50 ? 64.856 66.817 44.610 1.00 26.92 47 TYR B C 1
ATOM 1708 O O . TYR B 1 50 ? 64.252 66.760 45.680 1.00 26.79 47 TYR B O 1
ATOM 1717 N N . PHE B 1 51 ? 64.724 65.919 43.633 1.00 27.08 48 PHE B N 1
ATOM 1718 C CA . PHE B 1 51 ? 63.674 64.889 43.625 1.00 27.34 48 PHE B CA 1
ATOM 1719 C C . PHE B 1 51 ? 64.218 63.574 43.050 1.00 27.99 48 PHE B C 1
ATOM 1720 O O . PHE B 1 51 ? 64.453 63.458 41.836 1.00 28.05 48 PHE B O 1
ATOM 1728 N N . LYS B 1 52 ? 64.398 62.585 43.928 1.00 28.82 49 LYS B N 1
ATOM 1729 C CA . LYS B 1 52 ? 65.094 61.333 43.579 1.00 29.52 49 LYS B CA 1
ATOM 1730 C C . LYS B 1 52 ? 64.278 60.307 42.793 1.00 29.92 49 LYS B C 1
ATOM 1731 O O . LYS B 1 52 ? 64.812 59.246 42.458 1.00 29.77 49 LYS B O 1
ATOM 1733 N N . ASN B 1 53 ? 63.006 60.612 42.496 1.00 30.47 50 ASN B N 1
ATOM 1734 C CA . ASN B 1 53 ? 62.108 59.653 41.792 1.00 30.98 50 ASN B CA 1
ATOM 1735 C C . ASN B 1 53 ? 60.699 60.179 41.398 1.00 31.18 50 ASN B C 1
ATOM 1736 O O . ASN B 1 53 ? 60.380 61.368 41.596 1.00 31.08 50 ASN B O 1
ATOM 1741 N N . LYS B 1 54 ? 59.876 59.300 40.813 1.00 31.23 51 LYS B N 1
ATOM 1742 C CA . LYS B 1 54 ? 58.539 59.698 40.323 1.00 31.29 51 LYS B CA 1
ATOM 1743 C C . LYS B 1 54 ? 57.637 60.234 41.433 1.00 31.12 51 LYS B C 1
ATOM 1744 O O . LYS B 1 54 ? 57.048 61.301 41.280 1.00 31.11 51 LYS B O 1
ATOM 1746 N N . GLN B 1 55 ? 57.563 59.509 42.549 1.00 30.79 52 GLN B N 1
ATOM 1747 C CA . GLN B 1 55 ? 56.677 59.879 43.651 1.00 30.37 52 GLN B CA 1
ATOM 1748 C C . GLN B 1 55 ? 57.054 61.221 44.280 1.00 29.74 52 GLN B C 1
ATOM 1749 O O . GLN B 1 55 ? 56.176 62.047 44.540 1.00 29.46 52 GLN B O 1
ATOM 1755 N N . ALA B 1 56 ? 58.347 61.446 44.508 1.00 28.77 53 ALA B N 1
ATOM 1756 C CA . ALA B 1 56 ? 58.814 62.731 45.050 1.00 28.49 53 ALA B CA 1
ATOM 1757 C C . ALA B 1 56 ? 58.400 63.918 44.155 1.00 28.11 53 ALA B C 1
ATOM 1758 O O . ALA B 1 56 ? 57.934 64.944 44.670 1.00 28.15 53 ALA B O 1
ATOM 1760 N N . LEU B 1 57 ? 58.551 63.761 42.833 1.00 27.48 54 LEU B N 1
ATOM 1761 C CA . LEU B 1 57 ? 58.070 64.765 41.853 1.00 27.54 54 LEU B CA 1
ATOM 1762 C C . LEU B 1 57 ? 56.599 65.105 42.020 1.00 27.74 54 LEU B C 1
ATOM 1763 O O . LEU B 1 57 ? 56.257 66.247 42.238 1.00 27.95 54 LEU B O 1
ATOM 1768 N N . ILE B 1 58 ? 55.737 64.099 41.908 1.00 28.48 55 ILE B N 1
ATOM 1769 C CA . ILE B 1 58 ? 54.295 64.264 42.100 1.00 29.61 55 ILE B CA 1
ATOM 1770 C C . ILE B 1 58 ? 53.986 64.900 43.462 1.00 30.20 55 ILE B C 1
ATOM 1771 O O . ILE B 1 58 ? 53.198 65.852 43.549 1.00 30.44 55 ILE B O 1
ATOM 1776 N N . ASP B 1 59 ? 54.620 64.387 44.518 1.00 30.97 56 ASP B N 1
ATOM 1777 C CA . ASP B 1 59 ? 54.450 64.955 45.864 1.00 31.73 56 ASP B CA 1
ATOM 1778 C C . ASP B 1 59 ? 54.762 66.455 45.883 1.00 31.41 56 ASP B C 1
ATOM 1779 O O . ASP B 1 59 ? 54.093 67.220 46.595 1.00 31.23 56 ASP B O 1
ATOM 1784 N N . SER B 1 60 ? 55.763 66.848 45.084 1.00 30.64 57 SER B N 1
ATOM 1785 C CA . SER B 1 60 ? 56.290 68.209 45.042 1.00 30.28 57 SER B CA 1
ATOM 1786 C C . SER B 1 60 ? 55.301 69.196 44.427 1.00 29.94 57 SER B C 1
ATOM 1787 O O . SER B 1 60 ? 54.979 70.230 45.041 1.00 29.60 57 SER B O 1
ATOM 1790 N N . VAL B 1 61 ? 54.844 68.889 43.211 1.00 29.55 58 VAL B N 1
ATOM 1791 C CA . VAL B 1 61 ? 53.830 69.702 42.536 1.00 28.22 58 VAL B CA 1
ATOM 1792 C C . VAL B 1 61 ? 52.585 69.648 43.344 1.00 28.34 58 VAL B C 1
ATOM 1793 O O . VAL B 1 61 ? 51.938 70.687 43.520 1.00 27.50 58 VAL B O 1
ATOM 1797 N N . TYR B 1 62 ? 52.279 68.464 43.890 1.00 28.44 59 TYR B N 1
ATOM 1798 C CA . TYR B 1 62 ? 51.131 68.306 44.781 1.00 28.94 59 TYR B CA 1
ATOM 1799 C C . TYR B 1 62 ? 51.245 69.281 45.959 1.00 28.08 59 TYR B C 1
ATOM 1800 O O . TYR B 1 62 ? 50.254 69.873 46.364 1.00 28.37 59 TYR B O 1
ATOM 1809 N N . ALA B 1 63 ? 52.450 69.434 46.508 1.00 27.48 60 ALA B N 1
ATOM 1810 C CA . ALA B 1 63 ? 52.669 70.369 47.615 1.00 26.79 60 ALA B CA 1
ATOM 1811 C C . ALA B 1 63 ? 52.492 71.807 47.161 1.00 25.33 60 ALA B C 1
ATOM 1812 O O . ALA B 1 63 ? 51.793 72.555 47.798 1.00 25.06 60 ALA B O 1
ATOM 1814 N N . ARG B 1 64 ? 53.146 72.171 46.065 1.00 25.45 61 ARG B N 1
ATOM 1815 C CA . ARG B 1 64 ? 53.024 73.500 45.460 1.00 26.18 61 ARG B CA 1
ATOM 1816 C C . ARG B 1 64 ? 51.564 73.926 45.226 1.00 25.37 61 ARG B C 1
ATOM 1817 O O . ARG B 1 64 ? 51.190 75.017 45.617 1.00 25.77 61 ARG B O 1
ATOM 1825 N N . GLU B 1 65 ? 50.762 73.078 44.594 1.00 24.86 62 GLU B N 1
ATOM 1826 C CA . GLU B 1 65 ? 49.340 73.393 44.345 1.00 25.96 62 GLU B CA 1
ATOM 1827 C C . GLU B 1 65 ? 48.504 73.426 45.638 1.00 26.50 62 GLU B C 1
ATOM 1828 O O . GLU B 1 65 ? 47.747 74.392 45.870 1.00 26.97 62 GLU B O 1
ATOM 1834 N N . THR B 1 66 ? 48.676 72.419 46.508 1.00 27.08 63 THR B N 1
ATOM 1835 C CA . THR B 1 66 ? 47.895 72.366 47.775 1.00 27.11 63 THR B CA 1
ATOM 1836 C C . THR B 1 66 ? 48.198 73.520 48.736 1.00 27.09 63 THR B C 1
ATOM 1837 O O . THR B 1 66 ? 47.264 74.100 49.304 1.00 27.22 63 THR B O 1
ATOM 1841 N N . ASN B 1 67 ? 49.483 73.898 48.878 1.00 26.44 64 ASN B N 1
ATOM 1842 C CA . ASN B 1 67 ? 49.891 75.044 49.725 1.00 25.79 64 ASN B CA 1
ATOM 1843 C C . ASN B 1 67 ? 49.457 76.411 49.195 1.00 25.66 64 ASN B C 1
ATOM 1844 O O . ASN B 1 67 ? 49.454 77.392 49.933 1.00 24.82 64 ASN B O 1
ATOM 1849 N N A ARG B 1 68 ? 49.101 76.469 47.913 0.50 25.66 65 ARG B N 1
ATOM 1850 N N B ARG B 1 68 ? 49.092 76.470 47.917 0.50 25.52 65 ARG B N 1
ATOM 1851 C CA A ARG B 1 68 ? 48.576 77.685 47.311 0.50 26.17 65 ARG B CA 1
ATOM 1852 C CA B ARG B 1 68 ? 48.588 77.697 47.323 0.50 25.86 65 ARG B CA 1
ATOM 1853 C C A ARG B 1 68 ? 47.113 77.913 47.693 0.50 26.19 65 ARG B C 1
ATOM 1854 C C B ARG B 1 68 ? 47.092 77.893 47.610 0.50 26.03 65 ARG B C 1
ATOM 1855 O O A ARG B 1 68 ? 46.620 79.036 47.605 0.50 26.14 65 ARG B O 1
ATOM 1856 O O B ARG B 1 68 ? 46.559 78.978 47.389 0.50 25.96 65 ARG B O 1
ATOM 1871 N N . ILE B 1 69 ? 46.410 76.856 48.093 1.00 26.14 66 ILE B N 1
ATOM 1872 C CA . ILE B 1 69 ? 44.968 76.992 48.360 1.00 27.05 66 ILE B CA 1
ATOM 1873 C C . ILE B 1 69 ? 44.722 77.879 49.581 1.00 26.64 66 ILE B C 1
ATOM 1874 O O . ILE B 1 69 ? 44.046 78.913 49.491 1.00 27.15 66 ILE B O 1
ATOM 1879 N N . LEU B 1 70 ? 45.324 77.510 50.707 1.00 26.47 67 LEU B N 1
ATOM 1880 C CA . LEU B 1 70 ? 45.154 78.278 51.936 1.00 26.37 67 LEU B CA 1
ATOM 1881 C C . LEU B 1 70 ? 46.491 78.842 52.328 1.00 25.96 67 LEU B C 1
ATOM 1882 O O . LEU B 1 70 ? 47.471 78.114 52.386 1.00 25.29 67 LEU B O 1
ATOM 1887 N N . SER B 1 71 ? 46.531 80.145 52.590 1.00 25.77 68 SER B N 1
ATOM 1888 C CA . SER B 1 71 ? 47.734 80.729 53.122 1.00 25.90 68 SER B CA 1
ATOM 1889 C C . SER B 1 71 ? 47.988 80.222 54.543 1.00 24.75 68 SER B C 1
ATOM 1890 O O . SER B 1 71 ? 47.204 79.481 55.151 1.00 22.84 68 SER B O 1
ATOM 1893 N N . THR B 1 72 ? 49.143 80.603 55.036 1.00 24.49 69 THR B N 1
ATOM 1894 C CA . THR B 1 72 ? 49.515 80.378 56.408 1.00 24.41 69 THR B CA 1
ATOM 1895 C C . THR B 1 72 ? 48.503 81.067 57.384 1.00 23.46 69 THR B C 1
ATOM 1896 O O . THR B 1 72 ? 48.084 80.463 58.379 1.00 21.97 69 THR B O 1
ATOM 1900 N N . THR B 1 73 ? 48.075 82.284 57.032 1.00 23.17 70 THR B N 1
ATOM 1901 C CA . THR B 1 73 ? 47.036 83.034 57.747 1.00 23.31 70 THR B CA 1
ATOM 1902 C C . THR B 1 73 ? 45.726 82.310 57.755 1.00 23.17 70 THR B C 1
ATOM 1903 O O . THR B 1 73 ? 45.129 82.134 58.823 1.00 23.12 70 THR B O 1
ATOM 1907 N N . ASP B 1 74 ? 45.290 81.888 56.563 1.00 22.49 71 ASP B N 1
ATOM 1908 C CA . ASP B 1 74 ? 44.052 81.175 56.368 1.00 21.72 71 ASP B CA 1
ATOM 1909 C C . ASP B 1 74 ? 43.991 79.938 57.241 1.00 20.28 71 ASP B C 1
ATOM 1910 O O . ASP B 1 74 ? 42.941 79.654 57.805 1.00 19.94 71 ASP B O 1
ATOM 1915 N N . LEU B 1 75 ? 45.093 79.177 57.298 1.00 17.58 72 LEU B N 1
ATOM 1916 C CA . LEU B 1 75 ? 45.143 77.926 58.056 1.00 15.97 72 LEU B CA 1
ATOM 1917 C C . LEU B 1 75 ? 45.084 78.267 59.558 1.00 14.64 72 LEU B C 1
ATOM 1918 O O . LEU B 1 75 ? 44.396 77.608 60.324 1.00 12.63 72 LEU B O 1
ATOM 1923 N N . ASP B 1 76 ? 45.798 79.310 59.963 1.00 12.97 73 ASP B N 1
ATOM 1924 C CA . ASP B 1 76 ? 45.748 79.759 61.347 1.00 13.73 73 ASP B CA 1
ATOM 1925 C C . ASP B 1 76 ? 44.313 80.163 61.778 1.00 14.08 73 ASP B C 1
ATOM 1926 O O . ASP B 1 76 ? 43.845 79.758 62.846 1.00 12.65 73 ASP B O 1
ATOM 1931 N N . ARG B 1 77 ? 43.633 80.937 60.925 1.00 15.74 74 ARG B N 1
ATOM 1932 C CA . ARG B 1 77 ? 42.268 81.454 61.195 1.00 19.19 74 ARG B CA 1
ATOM 1933 C C . ARG B 1 77 ? 41.309 80.290 61.264 1.00 19.42 74 ARG B C 1
ATOM 1934 O O . ARG B 1 77 ? 40.377 80.284 62.068 1.00 20.05 74 ARG B O 1
ATOM 1942 N N . LEU B 1 78 ? 41.565 79.286 60.436 1.00 20.33 75 LEU B N 1
ATOM 1943 C CA . LEU B 1 78 ? 40.728 78.105 60.374 1.00 21.47 75 LEU B CA 1
ATOM 1944 C C . LEU B 1 78 ? 40.877 77.193 61.589 1.00 21.24 75 LEU B C 1
ATOM 1945 O O . LEU B 1 78 ? 39.969 76.416 61.901 1.00 21.77 75 LEU B O 1
ATOM 1950 N N . SER B 1 79 ? 42.035 77.274 62.249 1.00 21.68 76 SER B N 1
ATOM 1951 C CA . SER B 1 79 ? 42.347 76.466 63.458 1.00 21.56 76 SER B CA 1
ATOM 1952 C C . SER B 1 79 ? 41.728 77.041 64.725 1.00 21.67 76 SER B C 1
ATOM 1953 O O . SER B 1 79 ? 41.799 76.433 65.790 1.00 22.23 76 SER B O 1
ATOM 1956 N N . ASP B 1 80 ? 41.095 78.200 64.605 1.00 22.26 77 ASP B N 1
ATOM 1957 C CA . ASP B 1 80 ? 40.542 78.879 65.777 1.00 23.43 77 ASP B CA 1
ATOM 1958 C C . ASP B 1 80 ? 39.203 78.266 66.244 1.00 23.47 77 ASP B C 1
ATOM 1959 O O . ASP B 1 80 ? 38.136 78.570 65.731 1.00 21.67 77 A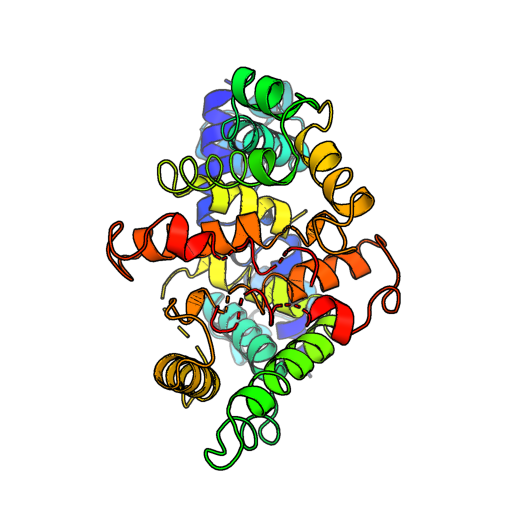SP B O 1
ATOM 1964 N N . SER B 1 81 ? 39.319 77.419 67.263 1.00 24.44 78 SER B N 1
ATOM 1965 C CA . SER B 1 81 ? 38.207 76.756 67.922 1.00 25.55 78 SER B CA 1
ATOM 1966 C C . SER B 1 81 ? 37.054 77.634 68.386 1.00 25.43 78 SER B C 1
ATOM 1967 O O . SER B 1 81 ? 35.936 77.140 68.542 1.00 26.02 78 SER B O 1
ATOM 1970 N N . THR B 1 82 ? 37.315 78.913 68.624 1.00 25.23 79 THR B N 1
ATOM 1971 C CA . THR B 1 82 ? 36.276 79.812 69.121 1.00 24.92 79 THR B CA 1
ATOM 1972 C C . THR B 1 82 ? 35.229 80.131 68.055 1.00 24.72 79 THR B C 1
ATOM 1973 O O . THR B 1 82 ? 34.089 80.453 68.377 1.00 24.97 79 THR B O 1
ATOM 1977 N N . ILE B 1 83 ? 35.614 79.993 66.792 1.00 24.22 80 ILE B N 1
ATOM 1978 C CA . ILE B 1 83 ? 34.712 80.186 65.669 1.00 23.76 80 ILE B CA 1
ATOM 1979 C C . ILE B 1 83 ? 33.997 78.867 65.421 1.00 22.87 80 ILE B C 1
ATOM 1980 O O . ILE B 1 83 ? 34.636 77.826 65.335 1.00 22.96 80 ILE B O 1
ATOM 1985 N N . ASP B 1 84 ? 32.670 78.901 65.347 1.00 22.23 81 ASP B N 1
ATOM 1986 C CA . ASP B 1 84 ? 31.896 77.670 65.241 1.00 20.85 81 ASP B CA 1
ATOM 1987 C C . ASP B 1 84 ? 32.246 76.875 63.962 1.00 19.59 81 ASP B C 1
ATOM 1988 O O . ASP B 1 84 ? 32.691 77.446 62.956 1.00 18.13 81 ASP B O 1
ATOM 1993 N N . VAL B 1 85 ? 32.088 75.553 64.026 1.00 17.78 82 VAL B N 1
ATOM 1994 C CA . VAL B 1 85 ? 32.516 74.697 62.917 1.00 16.22 82 VAL B CA 1
ATOM 1995 C C . VAL B 1 85 ? 31.763 74.968 61.621 1.00 15.19 82 VAL B C 1
ATOM 1996 O O . VAL B 1 85 ? 32.344 74.876 60.544 1.00 14.57 82 VAL B O 1
ATOM 2000 N N . THR B 1 86 ? 30.480 75.304 61.726 1.00 14.74 83 THR B N 1
ATOM 2001 C CA . THR B 1 86 ? 29.663 75.565 60.536 1.00 14.97 83 THR B CA 1
ATOM 2002 C C . THR B 1 86 ? 30.265 76.719 59.725 1.00 14.63 83 THR B C 1
ATOM 2003 O O . THR B 1 86 ? 30.450 76.597 58.507 1.00 14.58 83 THR B O 1
ATOM 2007 N N . THR B 1 87 ? 30.578 77.815 60.421 1.00 13.58 84 THR B N 1
ATOM 2008 C CA . THR B 1 87 ? 31.221 78.996 59.871 1.00 14.35 84 THR B CA 1
ATOM 2009 C C . THR B 1 87 ? 32.601 78.701 59.309 1.00 13.36 84 THR B C 1
ATOM 2010 O O . THR B 1 87 ? 32.934 79.207 58.254 1.00 13.46 84 THR B O 1
ATOM 2014 N N . ARG B 1 88 ? 33.407 77.906 60.019 1.00 13.84 85 ARG B N 1
ATOM 2015 C CA . ARG B 1 88 ? 34.776 77.600 59.575 1.00 13.27 85 ARG B CA 1
ATOM 2016 C C . ARG B 1 88 ? 34.747 76.693 58.349 1.00 13.87 85 ARG B C 1
ATOM 2017 O O . ARG B 1 88 ? 35.540 76.883 57.415 1.00 13.00 85 ARG B O 1
ATOM 2025 N N . ILE B 1 89 ? 33.788 75.774 58.307 1.00 13.12 86 ILE B N 1
ATOM 2026 C CA . ILE B 1 89 ? 33.613 74.945 57.101 1.00 13.66 86 ILE B CA 1
ATOM 2027 C C . ILE B 1 89 ? 33.255 75.819 55.881 1.00 13.55 86 ILE B C 1
ATOM 2028 O O . ILE B 1 89 ? 33.883 75.693 54.835 1.00 13.91 86 ILE B O 1
ATOM 2033 N N . ARG B 1 90 ? 32.327 76.759 56.051 1.00 13.73 87 ARG B N 1
ATOM 2034 C CA A ARG B 1 90 ? 31.960 77.670 54.960 0.50 14.08 87 ARG B CA 1
ATOM 2035 C CA B ARG B 1 90 ? 31.964 77.650 54.962 0.50 13.96 87 ARG B CA 1
ATOM 2036 C C . ARG B 1 90 ? 33.166 78.492 54.501 1.00 13.81 87 ARG B C 1
ATOM 2037 O O . ARG B 1 90 ? 33.461 78.565 53.309 1.00 13.45 87 ARG B O 1
ATOM 2052 N N . LEU B 1 91 ? 33.875 79.118 55.441 1.00 13.81 88 LEU B N 1
ATOM 2053 C CA . LEU B 1 91 ? 35.075 79.902 55.068 1.00 14.94 88 LEU B CA 1
ATOM 2054 C C . LEU B 1 91 ? 36.117 79.070 54.299 1.00 14.58 88 LEU B C 1
ATOM 2055 O O . LEU B 1 91 ? 36.690 79.518 53.334 1.00 15.35 88 LEU B O 1
ATOM 2060 N N . TYR B 1 92 ? 36.344 77.847 54.728 1.00 13.83 89 TYR B N 1
ATOM 2061 C CA . TYR B 1 92 ? 37.226 76.950 54.005 1.00 14.22 89 TYR B CA 1
ATOM 2062 C C . TYR B 1 92 ? 36.744 76.640 52.558 1.00 14.11 89 TYR B C 1
ATOM 2063 O O . TYR B 1 92 ? 37.520 76.767 51.608 1.00 14.23 89 TYR B O 1
ATOM 2072 N N . VAL B 1 93 ? 35.487 76.217 52.391 1.00 13.73 90 VAL B N 1
ATOM 2073 C CA . VAL B 1 93 ? 34.956 75.866 51.049 1.00 13.76 90 VAL B CA 1
ATOM 2074 C C . VAL B 1 93 ? 34.981 77.070 50.109 1.00 14.58 90 VAL B C 1
ATOM 2075 O O . VAL B 1 93 ? 35.341 76.939 48.916 1.00 14.59 90 VAL B O 1
ATOM 2079 N N . GLN B 1 94 ? 34.586 78.231 50.646 1.00 15.53 91 GLN B N 1
ATOM 2080 C CA . GLN B 1 94 ? 34.672 79.523 49.969 1.00 16.76 91 GLN B CA 1
ATOM 2081 C C . GLN B 1 94 ? 36.067 79.818 49.411 1.00 16.73 91 GLN B C 1
ATOM 2082 O O . GLN B 1 94 ? 36.217 80.274 48.266 1.00 16.41 91 GLN B O 1
ATOM 2088 N N A GLN B 1 95 ? 37.081 79.528 50.224 0.50 16.55 92 GLN B N 1
ATOM 2089 N N B GLN B 1 95 ? 37.088 79.561 50.229 0.50 16.91 92 GLN B N 1
ATOM 2090 C CA A GLN B 1 95 ? 38.479 79.740 49.859 0.50 16.10 92 GLN B CA 1
ATOM 2091 C CA B GLN B 1 95 ? 38.480 79.760 49.826 0.50 16.77 92 GLN B CA 1
ATOM 2092 C C A GLN B 1 95 ? 38.969 78.760 48.780 0.50 15.78 92 GLN B C 1
ATOM 2093 C C B GLN B 1 95 ? 38.910 78.776 48.728 0.50 16.18 92 GLN B C 1
ATOM 2094 O O A GLN B 1 95 ? 39.696 79.159 47.863 0.50 14.44 92 GLN B O 1
ATOM 2095 O O B GLN B 1 95 ? 39.560 79.184 47.755 0.50 14.78 92 GLN B O 1
ATOM 2106 N N . VAL B 1 96 ? 38.560 77.495 48.893 1.00 15.59 93 VAL B N 1
ATOM 2107 C CA . VAL B 1 96 ? 38.780 76.488 47.847 1.00 15.33 93 VAL B CA 1
ATOM 2108 C C . VAL B 1 96 ? 38.087 76.907 46.508 1.00 14.94 93 VAL B C 1
ATOM 2109 O O . VAL B 1 96 ? 38.680 76.838 45.416 1.00 14.87 93 VAL B O 1
ATOM 2113 N N . TYR B 1 97 ? 36.846 77.375 46.602 1.00 14.14 94 TYR B N 1
ATOM 2114 C CA . TYR B 1 97 ? 36.091 77.838 45.440 1.00 14.02 94 TYR B CA 1
ATOM 2115 C C . TYR B 1 97 ? 36.798 79.048 44.778 1.00 14.88 94 TYR B C 1
ATOM 2116 O O . TYR B 1 97 ? 37.015 79.049 43.567 1.00 14.14 94 TYR B O 1
ATOM 2125 N N . ASP B 1 98 ? 37.123 80.076 45.579 1.00 15.27 95 ASP B N 1
ATOM 2126 C CA . ASP B 1 98 ? 37.751 81.289 45.069 1.00 16.61 95 ASP B CA 1
ATOM 2127 C C . ASP B 1 98 ? 39.095 80.940 44.444 1.00 16.58 95 ASP B C 1
ATOM 2128 O O . ASP B 1 98 ? 39.440 81.424 43.366 1.00 16.14 95 ASP B O 1
ATOM 2133 N N . TYR B 1 99 ? 39.841 80.080 45.125 1.00 17.15 96 TYR B N 1
ATOM 2134 C CA . TYR B 1 99 ? 41.139 79.668 44.617 1.00 17.21 96 TYR B CA 1
ATOM 2135 C C . TYR B 1 99 ? 41.040 78.938 43.247 1.00 16.43 96 TYR B C 1
ATOM 2136 O O . TYR B 1 99 ? 41.803 79.220 42.322 1.00 16.11 96 TYR B O 1
ATOM 2145 N N A SER B 1 100 ? 40.105 77.997 43.162 0.50 15.48 97 SER B N 1
ATOM 2146 N N B SER B 1 100 ? 40.095 78.017 43.123 0.50 16.18 97 SER B N 1
ATOM 2147 C CA A SER B 1 100 ? 39.909 77.168 41.975 0.50 14.10 97 SER B CA 1
ATOM 2148 C CA B SER B 1 100 ? 39.971 77.191 41.919 0.50 15.60 97 SER B CA 1
ATOM 2149 C C A SER B 1 100 ? 39.507 77.971 40.744 0.50 14.76 97 SER B C 1
ATOM 2150 C C B SER B 1 100 ? 39.477 77.955 40.700 0.50 15.55 97 SER B C 1
ATOM 2151 O O A SER B 1 100 ? 40.066 77.776 39.661 0.50 14.88 97 SER B O 1
ATOM 2152 O O B SER B 1 100 ? 39.941 77.720 39.581 0.50 15.66 97 SER B O 1
ATOM 2157 N N . LEU B 1 101 ? 38.545 78.871 40.914 1.00 15.23 98 LEU B N 1
ATOM 2158 C CA . LEU B 1 101 ? 38.100 79.740 39.834 1.00 16.94 98 LEU B CA 1
ATOM 2159 C C . LEU B 1 101 ? 39.235 80.638 39.324 1.00 17.60 98 LEU B C 1
ATOM 2160 O O . LEU B 1 101 ? 39.281 80.947 38.131 1.00 17.56 98 LEU B O 1
ATOM 2165 N N . ALA B 1 102 ? 40.142 81.034 40.224 1.00 18.50 99 ALA B N 1
ATOM 2166 C CA . ALA B 1 102 ? 41.268 81.894 39.856 1.00 20.10 99 ALA B CA 1
ATOM 2167 C C . ALA B 1 102 ? 42.401 81.072 39.238 1.00 21.47 99 ALA B C 1
ATOM 2168 O O . ALA B 1 102 ? 43.218 81.614 38.482 1.00 21.02 99 ALA B O 1
ATOM 2170 N N . ASN B 1 103 ? 42.431 79.770 39.555 1.00 21.76 100 ASN B N 1
ATOM 2171 C CA . ASN B 1 103 ? 43.486 78.861 39.115 1.00 22.93 100 ASN B CA 1
ATOM 2172 C C . ASN B 1 103 ? 42.918 77.562 38.525 1.00 22.54 100 ASN B C 1
ATOM 2173 O O . ASN B 1 103 ? 43.050 76.518 39.128 1.00 22.48 100 ASN B O 1
ATOM 2178 N N . PRO B 1 104 ? 42.317 77.622 37.338 1.00 23.12 101 PRO B N 1
ATOM 2179 C CA . PRO B 1 104 ? 41.454 76.535 36.880 1.00 23.50 101 PRO B CA 1
ATOM 2180 C C . PRO B 1 104 ? 42.140 75.231 36.408 1.00 23.50 101 PRO B C 1
ATOM 2181 O O . PRO B 1 104 ? 41.445 74.267 36.073 1.00 23.65 101 PRO B O 1
ATOM 2185 N N . ASP B 1 105 ? 43.467 75.202 36.367 1.00 23.35 102 ASP B N 1
ATOM 2186 C CA . ASP B 1 105 ? 44.203 73.947 36.131 1.00 23.52 102 ASP B CA 1
ATOM 2187 C C . ASP B 1 105 ? 44.725 73.303 37.423 1.00 23.44 102 ASP B C 1
ATOM 2188 O O . ASP B 1 105 ? 45.113 72.121 37.437 1.00 21.23 102 ASP B O 1
ATOM 2193 N N . SER B 1 106 ? 44.720 74.105 38.491 1.00 23.28 103 SER B N 1
ATOM 2194 C CA . SER B 1 106 ? 45.224 73.681 39.788 1.00 24.36 103 SER B CA 1
ATOM 2195 C C . SER B 1 106 ? 44.531 72.454 40.350 1.00 23.57 103 SER B C 1
ATOM 2196 O O . SER B 1 106 ? 45.226 71.464 40.613 1.00 21.85 103 SER B O 1
ATOM 2199 N N . LEU B 1 107 ? 43.184 72.482 40.491 1.00 23.46 104 LEU B N 1
ATOM 2200 C CA . LEU B 1 107 ? 42.447 71.283 41.000 1.00 23.17 104 LEU B CA 1
ATOM 2201 C C . LEU B 1 107 ? 42.585 70.116 40.069 1.00 23.06 104 LEU B C 1
ATOM 2202 O O . LEU B 1 107 ? 42.643 68.969 40.519 1.00 22.69 104 LEU B O 1
ATOM 2207 N N . THR B 1 108 ? 42.731 70.387 38.768 1.00 22.33 105 THR B N 1
ATOM 2208 C CA . THR B 1 108 ? 42.924 69.294 37.808 1.00 21.87 105 THR B CA 1
ATOM 2209 C C . THR B 1 108 ? 44.224 68.558 38.119 1.00 22.00 105 THR B C 1
ATOM 2210 O O . THR B 1 108 ? 44.255 67.343 38.130 1.00 22.13 105 THR B O 1
ATOM 2214 N N . ILE B 1 109 ? 45.295 69.313 38.355 1.00 21.82 106 ILE B N 1
ATOM 2215 C CA . ILE B 1 109 ? 46.548 68.753 38.871 1.00 21.90 106 ILE B CA 1
ATOM 2216 C C . ILE B 1 109 ? 46.367 68.020 40.244 1.00 23.31 106 ILE B C 1
ATOM 2217 O O . ILE B 1 109 ? 46.759 66.867 40.370 1.00 25.08 106 ILE B O 1
ATOM 2222 N N . ILE B 1 110 ? 45.766 68.667 41.235 1.00 24.63 107 ILE B N 1
ATOM 2223 C CA . ILE B 1 110 ? 45.462 68.042 42.539 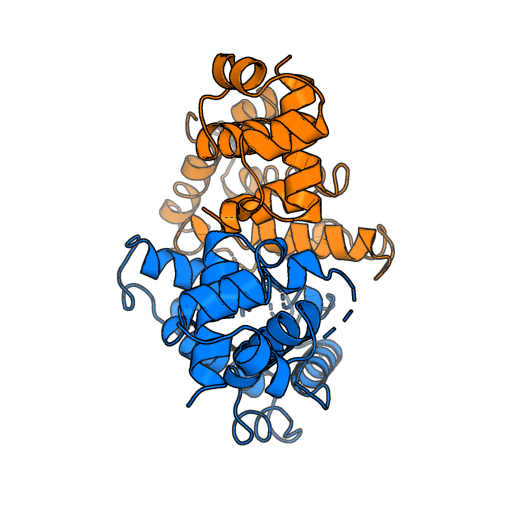1.00 26.91 107 ILE B CA 1
ATOM 2224 C C . ILE B 1 110 ? 44.430 66.896 42.431 1.00 28.98 107 ILE B C 1
ATOM 2225 O O . ILE B 1 110 ? 44.672 65.784 42.938 1.00 29.58 107 ILE B O 1
ATOM 2230 N N . GLN B 1 111 ? 43.295 67.164 41.768 1.00 29.45 108 GLN B N 1
ATOM 2231 C CA . GLN B 1 111 ? 42.288 66.107 41.521 1.00 31.22 108 GLN B CA 1
ATOM 2232 C C . GLN B 1 111 ? 42.912 64.912 40.856 1.00 31.05 108 GLN B C 1
ATOM 2233 O O . GLN B 1 111 ? 42.646 63.799 41.252 1.00 32.14 108 GLN B O 1
ATOM 2239 N N . GLN B 1 112 ? 43.755 65.142 39.854 1.00 31.84 109 GLN B N 1
ATOM 2240 C CA . GLN B 1 112 ? 44.441 64.046 39.186 1.00 31.72 109 GLN B CA 1
ATOM 2241 C C . GLN B 1 112 ? 45.316 63.259 40.128 1.00 31.67 109 GLN B C 1
ATOM 2242 O O . GLN B 1 112 ? 45.238 62.037 40.150 1.00 30.77 109 GLN B O 1
ATOM 2248 N N . ILE B 1 113 ? 46.159 63.945 40.907 1.00 32.32 110 ILE B N 1
ATOM 2249 C CA . ILE B 1 113 ? 47.144 63.251 41.762 1.00 31.68 110 ILE B CA 1
ATOM 2250 C C . ILE B 1 113 ? 46.444 62.398 42.842 1.00 32.34 110 ILE B C 1
ATOM 2251 O O . ILE B 1 113 ? 46.864 61.285 43.087 1.00 31.78 110 ILE B O 1
ATOM 2256 N N . LYS B 1 114 ? 45.367 62.916 43.448 1.00 33.77 111 LYS B N 1
ATOM 2257 C CA . LYS B 1 114 ? 44.487 62.118 44.323 1.00 35.97 111 LYS B CA 1
ATOM 2258 C C . LYS B 1 114 ? 43.946 60.894 43.585 1.00 36.74 111 LYS B C 1
ATOM 2259 O O . LYS B 1 114 ? 43.984 59.765 44.125 1.00 36.93 111 LYS B O 1
ATOM 2265 N N . ALA B 1 115 ? 43.460 61.112 42.353 1.00 37.42 112 ALA B N 1
ATOM 2266 C CA . ALA B 1 115 ? 43.060 59.989 41.465 1.00 38.94 112 ALA B CA 1
ATOM 2267 C C . ALA B 1 115 ? 44.160 58.922 41.176 1.00 39.53 112 ALA B C 1
ATOM 2268 O O . ALA B 1 115 ? 43.836 57.741 40.993 1.00 40.04 112 ALA B O 1
ATOM 2270 N N . LEU B 1 116 ? 45.438 59.305 41.140 1.00 39.91 113 LEU B N 1
ATOM 2271 C CA . LEU B 1 116 ? 46.497 58.279 41.075 1.00 40.63 113 LEU B CA 1
ATOM 2272 C C . LEU B 1 116 ? 46.724 57.723 42.475 1.00 41.40 113 LEU B C 1
ATOM 2273 O O . LEU B 1 116 ? 46.890 56.517 42.650 1.00 41.68 113 LEU B O 1
ATOM 2278 N N . ASN B 1 117 ? 46.703 58.607 43.473 1.00 42.11 114 ASN B N 1
ATOM 2279 C CA . ASN B 1 117 ? 47.184 58.267 44.809 1.00 42.97 114 ASN B CA 1
ATOM 2280 C C . ASN B 1 117 ? 46.428 57.161 45.545 1.00 43.17 114 ASN B C 1
ATOM 2281 O O . ASN B 1 117 ? 47.013 56.118 45.872 1.00 43.28 114 ASN B O 1
ATOM 2286 N N . PRO B 1 130 ? 49.293 70.011 57.716 1.00 37.57 127 PRO B N 1
ATOM 2287 C CA . PRO B 1 130 ? 50.421 69.400 58.416 1.00 37.64 127 PRO B CA 1
ATOM 2288 C C . PRO B 1 130 ? 50.273 69.427 59.951 1.00 37.47 127 PRO B C 1
ATOM 2289 O O . PRO B 1 130 ? 50.763 68.522 60.655 1.00 37.52 127 PRO B O 1
ATOM 2291 N N . ASN B 1 131 ? 49.631 70.482 60.466 1.00 36.62 128 ASN B N 1
ATOM 2292 C CA . ASN B 1 131 ? 49.109 70.485 61.843 1.00 35.36 128 ASN B CA 1
ATOM 2293 C C . ASN B 1 131 ? 47.682 69.911 61.741 1.00 33.96 128 ASN B C 1
ATOM 2294 O O . ASN B 1 131 ? 46.867 69.992 62.674 1.00 33.76 128 ASN B O 1
ATOM 2296 N N . ASN B 1 132 ? 47.431 69.336 60.564 1.00 31.94 129 ASN B N 1
ATOM 2297 C CA . ASN B 1 132 ? 46.157 68.760 60.143 1.00 30.16 129 ASN B CA 1
ATOM 2298 C C . ASN B 1 132 ? 44.886 69.547 60.468 1.00 27.58 129 ASN B C 1
ATOM 2299 O O . ASN B 1 132 ? 43.863 68.980 60.862 1.00 26.38 129 ASN B O 1
ATOM 2304 N N . ILE B 1 133 ? 44.983 70.857 60.242 1.00 24.95 130 ILE B N 1
ATOM 2305 C CA . ILE B 1 133 ? 43.920 71.814 60.536 1.00 22.85 130 ILE B CA 1
ATOM 2306 C C . ILE B 1 133 ? 42.564 71.496 59.862 1.00 21.24 130 ILE B C 1
ATOM 2307 O O . ILE B 1 133 ? 41.530 71.455 60.541 1.00 19.76 130 ILE B O 1
ATOM 2312 N N . VAL B 1 134 ? 42.579 71.249 58.558 1.00 19.43 131 VAL B N 1
ATOM 2313 C CA . VAL B 1 134 ? 41.324 70.973 57.837 1.00 19.57 131 VAL B CA 1
ATOM 2314 C C . VAL B 1 134 ? 40.711 69.640 58.292 1.00 18.86 131 VAL B C 1
ATOM 2315 O O . VAL B 1 134 ? 39.532 69.603 58.654 1.00 18.75 131 VAL B O 1
ATOM 2319 N N . ALA B 1 135 ? 41.524 68.577 58.332 1.00 17.86 132 ALA B N 1
ATOM 2320 C CA . ALA B 1 135 ? 41.091 67.269 58.845 1.00 17.27 132 ALA B CA 1
ATOM 2321 C C . ALA B 1 135 ? 40.499 67.380 60.254 1.00 16.63 132 ALA B C 1
ATOM 2322 O O . ALA B 1 135 ? 39.430 66.824 60.555 1.00 15.63 132 ALA B O 1
ATOM 2324 N N . ASN B 1 136 ? 41.228 68.087 61.113 1.00 16.00 133 ASN B N 1
ATOM 2325 C CA . ASN B 1 136 ? 40.833 68.302 62.486 1.00 15.79 133 ASN B CA 1
ATOM 2326 C C . ASN B 1 136 ? 39.490 69.030 62.601 1.00 15.39 133 ASN B C 1
ATOM 2327 O O . ASN B 1 136 ? 38.734 68.783 63.540 1.00 16.61 133 ASN B O 1
ATOM 2332 N N . LEU B 1 137 ? 39.235 69.961 61.696 1.00 14.39 134 LEU B N 1
ATOM 2333 C CA . LEU B 1 137 ? 37.980 70.720 61.722 1.00 13.97 134 LEU B CA 1
ATOM 2334 C C . LEU B 1 137 ? 36.813 69.830 61.308 1.00 13.80 134 LEU B C 1
ATOM 2335 O O . LEU B 1 137 ? 35.724 69.904 61.885 1.00 14.20 134 LEU B O 1
ATOM 2340 N N . LEU B 1 138 ? 37.030 69.003 60.290 1.00 13.92 135 LEU B N 1
ATOM 2341 C CA . LEU B 1 138 ? 35.960 68.113 59.833 1.00 13.84 135 LEU B CA 1
ATOM 2342 C C . LEU B 1 138 ? 35.631 67.060 60.882 1.00 13.17 135 LEU B C 1
ATOM 2343 O O . LEU B 1 138 ? 34.468 66.767 61.087 1.00 12.64 135 LEU B O 1
ATOM 2348 N N A THR B 1 139 ? 36.646 66.496 61.536 0.50 13.11 136 THR B N 1
ATOM 2349 N N B THR B 1 139 ? 36.663 66.501 61.513 0.50 12.66 136 THR B N 1
ATOM 2350 C CA A THR B 1 139 ? 36.401 65.502 62.581 0.50 13.66 136 THR B CA 1
ATOM 2351 C CA B THR B 1 139 ? 36.481 65.526 62.575 0.50 12.68 136 THR B CA 1
ATOM 2352 C C A THR B 1 139 ? 35.736 66.145 63.802 0.50 13.33 136 THR B C 1
ATOM 2353 C C B THR B 1 139 ? 35.693 66.181 63.713 0.50 12.78 136 THR B C 1
ATOM 2354 O O A THR B 1 139 ? 34.912 65.516 64.450 0.50 13.33 136 THR B O 1
ATOM 2355 O O B THR B 1 139 ? 34.720 65.608 64.189 0.50 12.56 136 THR B O 1
ATOM 2362 N N . ALA B 1 140 ? 36.100 67.391 64.100 1.00 12.57 137 ALA B N 1
ATOM 2363 C CA . ALA B 1 140 ? 35.382 68.203 65.102 1.00 13.53 137 ALA B CA 1
ATOM 2364 C C . ALA B 1 140 ? 33.883 68.380 64.754 1.00 12.78 137 ALA B C 1
ATOM 2365 O O . ALA B 1 140 ? 33.006 68.284 65.621 1.00 13.15 137 ALA B O 1
ATOM 2367 N N . ALA B 1 141 ? 33.593 68.616 63.485 1.00 12.41 138 ALA B N 1
ATOM 2368 C CA . ALA B 1 141 ? 32.203 68.800 63.022 1.00 12.46 138 ALA B CA 1
ATOM 2369 C C . ALA B 1 141 ? 31.409 67.490 63.027 1.00 12.65 138 ALA B C 1
ATOM 2370 O O . ALA B 1 141 ? 30.198 67.478 63.296 1.00 12.78 138 ALA B O 1
ATOM 2372 N N . ILE B 1 142 ? 32.074 66.391 62.677 1.00 13.53 139 ILE B N 1
ATOM 2373 C CA . ILE B 1 142 ? 31.459 65.062 62.800 1.00 13.83 139 ILE B CA 1
ATOM 2374 C C . ILE B 1 142 ? 31.161 64.722 64.262 1.00 14.38 139 ILE B C 1
ATOM 2375 O O . ILE B 1 142 ? 30.035 64.325 64.594 1.00 14.01 139 ILE B O 1
ATOM 2380 N N . ASP B 1 143 ? 32.161 64.875 65.135 1.00 15.07 140 ASP B N 1
ATOM 2381 C CA . ASP B 1 143 ? 31.973 64.625 66.565 1.00 16.28 140 ASP B CA 1
ATOM 2382 C C . ASP B 1 143 ? 30.876 65.477 67.172 1.00 16.52 140 ASP B C 1
ATOM 2383 O O . ASP B 1 143 ? 30.176 65.034 68.093 1.00 16.29 140 ASP B O 1
ATOM 2388 N N . ALA B 1 144 ? 30.753 66.711 66.683 1.00 16.85 141 ALA B N 1
ATOM 2389 C CA . ALA B 1 144 ? 29.719 67.642 67.169 1.00 17.09 141 ALA B CA 1
ATOM 2390 C C . ALA B 1 144 ? 28.359 67.427 66.492 1.00 17.06 141 ALA B C 1
ATOM 2391 O O . ALA B 1 144 ? 27.419 68.155 66.788 1.00 17.22 141 ALA B O 1
ATOM 2393 N N . LYS B 1 145 ? 28.269 66.450 65.575 1.00 16.57 142 LYS B N 1
ATOM 2394 C CA . LYS B 1 145 ? 27.006 66.084 64.894 1.00 15.98 142 LYS B CA 1
ATOM 2395 C C . LYS B 1 145 ? 26.484 67.192 63.990 1.00 15.35 142 LYS B C 1
ATOM 2396 O O . LYS B 1 145 ? 25.281 67.273 63.674 1.00 14.90 142 LYS B O 1
ATOM 2402 N N . VAL B 1 146 ? 27.418 68.034 63.551 1.00 13.13 143 VAL B N 1
ATOM 2403 C CA . VAL B 1 146 ? 27.146 69.080 62.595 1.00 10.99 143 VAL B CA 1
ATOM 2404 C C . VAL B 1 146 ? 27.195 68.523 61.157 1.00 9.90 143 VAL B C 1
ATOM 2405 O O . VAL B 1 146 ? 26.338 68.84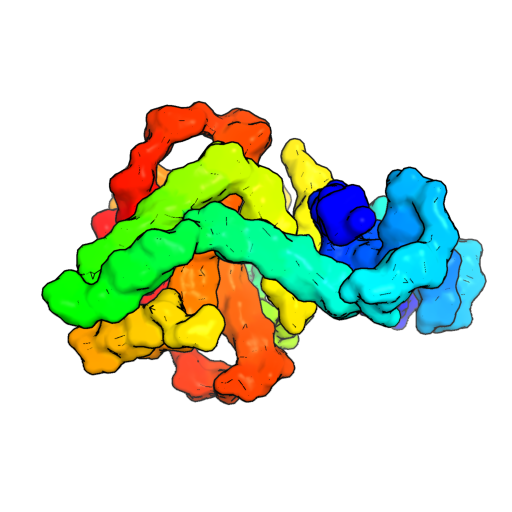8 60.321 1.00 11.66 143 VAL B O 1
ATOM 2409 N N . ILE B 1 147 ? 28.181 67.682 60.846 1.00 7.79 144 ILE B N 1
ATOM 2410 C CA . ILE B 1 147 ? 28.191 67.007 59.540 1.00 5.15 144 ILE B CA 1
ATOM 2411 C C . ILE B 1 147 ? 28.017 65.481 59.710 1.00 5.12 144 ILE B C 1
ATOM 2412 O O . ILE B 1 147 ? 28.139 64.957 60.820 1.00 4.18 144 ILE B O 1
ATOM 2417 N N . LYS B 1 148 ? 27.728 64.773 58.618 1.00 4.92 145 LYS B N 1
ATOM 2418 C CA . LYS B 1 148 ? 27.353 63.347 58.670 1.00 5.55 145 LYS B CA 1
ATOM 2419 C C . LYS B 1 148 ? 28.528 62.497 59.140 1.00 5.33 145 LYS B C 1
ATOM 2420 O O . LYS B 1 148 ? 29.684 62.804 58.812 1.00 4.55 145 LYS B O 1
ATOM 2426 N N . GLN B 1 149 ? 28.243 61.451 59.905 1.00 5.55 146 GLN B N 1
ATOM 2427 C CA . GLN B 1 149 ? 29.254 60.440 60.276 1.00 7.28 146 GLN B CA 1
ATOM 2428 C C . GLN B 1 149 ? 29.609 59.627 59.041 1.00 5.48 146 GLN B C 1
ATOM 2429 O O . GLN B 1 149 ? 29.079 58.541 58.837 1.00 4.08 146 GLN B O 1
ATOM 2435 N N . LEU B 1 150 ? 30.465 60.212 58.207 1.00 5.00 147 LEU B N 1
ATOM 2436 C CA . LEU B 1 150 ? 30.945 59.602 56.952 1.00 5.08 147 LEU B CA 1
ATOM 2437 C C . LEU B 1 150 ? 32.456 59.799 56.966 1.00 5.36 147 LEU B C 1
ATOM 2438 O O . LEU B 1 150 ? 32.944 60.664 57.695 1.00 6.04 147 LEU B O 1
ATOM 2443 N N . PRO B 1 151 ? 33.201 59.002 56.169 1.00 5.56 148 PRO B N 1
ATOM 2444 C CA . PRO B 1 151 ? 34.645 59.253 56.107 1.00 5.31 148 PRO B CA 1
ATOM 2445 C C . PRO B 1 151 ? 34.948 60.728 55.761 1.00 5.72 148 PRO B C 1
ATOM 2446 O O . PRO B 1 151 ? 34.312 61.334 54.880 1.00 5.57 148 PRO B O 1
ATOM 2450 N N . VAL B 1 152 ? 35.922 61.306 56.447 1.00 6.36 149 VAL B N 1
ATOM 2451 C CA . VAL B 1 152 ? 36.452 62.627 56.083 1.00 6.42 149 VAL B CA 1
ATOM 2452 C C . VAL B 1 152 ? 36.751 62.756 54.569 1.00 6.88 149 VAL B C 1
ATOM 2453 O O . VAL B 1 152 ? 36.482 63.808 53.987 1.00 6.96 149 VAL B O 1
ATOM 2457 N N . SER B 1 153 ? 37.317 61.701 53.941 1.00 6.54 150 SER B N 1
ATOM 2458 C CA . SER B 1 153 ? 37.590 61.708 52.504 1.00 6.29 150 SER B CA 1
ATOM 2459 C C . SER B 1 153 ? 36.347 61.937 51.633 1.00 5.75 150 SER B C 1
ATOM 2460 O O . SER B 1 153 ? 36.476 62.492 50.565 1.00 6.15 150 SER B O 1
ATOM 2463 N N . LEU B 1 154 ? 35.182 61.466 52.077 1.00 6.04 151 LEU B N 1
ATOM 2464 C CA . LEU B 1 154 ? 33.918 61.699 51.372 1.00 7.00 151 LEU B CA 1
ATOM 2465 C C . LEU B 1 154 ? 33.461 63.157 51.481 1.00 6.35 151 LEU B C 1
ATOM 2466 O O . LEU B 1 154 ? 32.962 63.706 50.510 1.00 6.49 151 LEU B O 1
ATOM 2471 N N . HIS B 1 155 ? 33.656 63.769 52.648 1.00 5.78 152 HIS B N 1
ATOM 2472 C CA . HIS B 1 155 ? 33.385 65.215 52.837 1.00 6.94 152 HIS B CA 1
ATOM 2473 C C . HIS B 1 155 ? 34.335 66.080 52.010 1.00 7.58 152 HIS B C 1
ATOM 2474 O O . HIS B 1 155 ? 33.889 66.993 51.298 1.00 6.93 152 HIS B O 1
ATOM 2497 N N . GLY B 1 157 ? 35.986 65.024 49.452 1.00 7.50 154 GLY B N 1
ATOM 2498 C CA . GLY B 1 157 ? 35.662 64.637 48.058 1.00 6.53 154 GLY B CA 1
ATOM 2499 C C . GLY B 1 157 ? 34.561 65.480 47.429 1.00 6.29 154 GLY B C 1
ATOM 2500 O O . GLY B 1 157 ? 34.713 66.006 46.324 1.00 5.44 154 GLY B O 1
ATOM 2501 N N . VAL B 1 158 ? 33.459 65.654 48.137 1.00 5.96 155 VAL B N 1
ATOM 2502 C CA . VAL B 1 158 ? 32.348 66.368 47.537 1.00 6.30 155 VAL B CA 1
ATOM 2503 C C . VAL B 1 158 ? 32.677 67.854 47.369 1.00 7.76 155 VAL B C 1
ATOM 2504 O O . VAL B 1 158 ? 32.243 68.470 46.391 1.00 8.21 155 VAL B O 1
ATOM 2508 N N . VAL B 1 159 ? 33.450 68.418 48.305 1.00 7.06 156 VAL B N 1
ATOM 2509 C CA . VAL B 1 159 ? 33.910 69.794 48.203 1.00 6.42 156 VAL B CA 1
ATOM 2510 C C . VAL B 1 159 ? 34.777 69.964 46.949 1.00 6.70 156 VAL B C 1
ATOM 2511 O O . VAL B 1 159 ? 34.537 70.850 46.134 1.00 7.35 156 VAL B O 1
ATOM 2515 N N . PHE B 1 160 ? 35.817 69.141 46.829 1.00 5.56 157 PHE B N 1
ATOM 2516 C CA . PHE B 1 160 ? 36.781 69.283 45.745 1.00 6.46 157 PHE B CA 1
ATOM 2517 C C . PHE B 1 160 ? 36.227 68.894 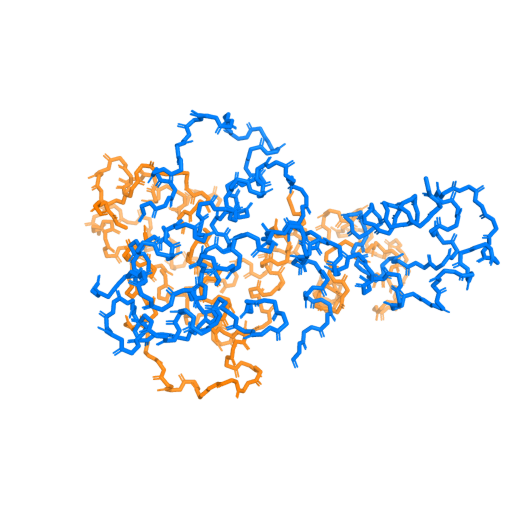44.362 1.00 5.60 157 PHE B C 1
ATOM 2518 O O . PHE B 1 160 ? 36.476 69.620 43.387 1.00 4.08 157 PHE B O 1
ATOM 2526 N N . SER B 1 161 ? 35.483 67.780 44.280 1.00 5.13 158 SER B N 1
ATOM 2527 C CA . SER B 1 161 ? 34.961 67.360 42.982 1.00 7.15 158 SER B CA 1
ATOM 2528 C C . SER B 1 161 ? 33.886 68.301 42.477 1.00 6.87 158 SER B C 1
ATOM 2529 O O . SER B 1 161 ? 33.859 68.612 41.289 1.00 6.75 158 SER B O 1
ATOM 2532 N N . THR B 1 162 ? 33.016 68.785 43.361 1.00 7.46 159 THR B N 1
ATOM 2533 C CA . THR B 1 162 ? 31.964 69.723 42.924 1.00 8.35 159 THR B CA 1
ATOM 2534 C C . THR B 1 162 ? 32.585 71.025 42.379 1.00 8.07 159 THR B C 1
ATOM 2535 O O . THR B 1 162 ? 32.240 71.503 41.277 1.00 9.32 159 THR B O 1
ATOM 2539 N N . ILE B 1 163 ? 33.502 71.590 43.155 1.00 7.71 160 ILE B N 1
ATOM 2540 C CA . ILE B 1 163 ? 34.197 72.796 42.738 1.00 6.91 160 ILE B CA 1
ATOM 2541 C C . ILE B 1 163 ? 34.994 72.537 41.467 1.00 6.74 160 ILE B C 1
ATOM 2542 O O . ILE B 1 163 ? 34.988 73.371 40.603 1.00 8.19 160 ILE B O 1
ATOM 2547 N N . HIS B 1 164 ? 35.637 71.379 41.340 1.00 5.30 161 HIS B N 1
ATOM 2548 C CA . HIS B 1 164 ? 36.418 71.061 40.144 1.00 5.75 161 HIS B CA 1
ATOM 2549 C C . HIS B 1 164 ? 35.570 70.955 38.885 1.00 5.67 161 HIS B C 1
ATOM 2550 O O . HIS B 1 164 ? 35.919 71.491 37.861 1.00 5.39 161 HIS B O 1
ATOM 2557 N N . THR B 1 165 ? 34.469 70.224 38.957 1.00 6.67 162 THR B N 1
ATOM 2558 C CA . THR B 1 165 ? 33.549 70.142 37.832 1.00 7.16 162 THR B CA 1
ATOM 2559 C C . THR B 1 165 ? 33.045 71.510 37.391 1.00 6.12 162 THR B C 1
ATOM 2560 O O . THR B 1 165 ? 32.933 71.763 36.219 1.00 6.95 162 THR B O 1
ATOM 2564 N N . HIS B 1 166 ? 32.742 72.389 38.341 1.00 6.00 163 HIS B N 1
ATOM 2565 C CA . HIS B 1 166 ? 32.192 73.712 38.047 1.00 6.33 163 HIS B CA 1
ATOM 2566 C C . HIS B 1 166 ? 33.256 74.586 37.362 1.00 6.63 163 HIS B C 1
ATOM 2567 O O . HIS B 1 166 ? 32.998 75.194 36.324 1.00 5.74 163 HIS B O 1
ATOM 2574 N N . THR B 1 167 ? 34.468 74.563 37.917 1.00 6.44 164 THR B N 1
ATOM 2575 C CA . THR B 1 167 ? 35.644 75.233 37.353 1.00 6.81 164 THR B CA 1
ATOM 2576 C C . THR B 1 167 ? 35.923 74.753 35.937 1.00 6.91 164 THR B C 1
ATOM 2577 O O . THR B 1 167 ? 36.158 75.566 35.027 1.00 5.38 164 THR B O 1
ATOM 2581 N N . THR B 1 168 ? 35.955 73.445 35.736 1.00 7.00 165 THR B N 1
ATOM 2582 C CA . THR B 1 168 ? 36.227 72.985 34.368 1.00 8.27 165 THR B CA 1
ATOM 2583 C C . THR B 1 168 ? 35.017 73.262 33.455 1.00 7.67 165 THR B C 1
ATOM 2584 O O . THR B 1 168 ? 35.200 73.549 32.270 1.00 8.27 165 THR B O 1
ATOM 2588 N N . ASN B 1 169 ? 33.788 73.226 33.980 1.00 7.01 166 ASN B N 1
ATOM 2589 C CA . ASN B 1 169 ? 32.634 73.636 33.150 1.00 7.14 166 ASN B CA 1
ATOM 2590 C C . ASN B 1 169 ? 32.791 75.050 32.634 1.00 6.42 166 ASN B C 1
ATOM 2591 O O . ASN B 1 169 ? 32.519 75.317 31.479 1.00 7.33 166 ASN B O 1
ATOM 2596 N N . ILE B 1 170 ? 33.185 75.965 33.515 1.00 6.41 167 ILE B N 1
ATOM 2597 C CA . ILE B 1 170 ? 33.444 77.344 33.101 1.00 6.02 167 ILE B CA 1
ATOM 2598 C C . ILE B 1 170 ? 34.610 77.413 32.084 1.00 6.23 167 ILE B C 1
ATOM 2599 O O . ILE B 1 170 ? 34.513 78.096 31.054 1.00 5.91 167 ILE B O 1
ATOM 2604 N N . SER B 1 171 ? 35.715 76.721 32.356 1.00 7.86 168 SER B N 1
ATOM 2605 C CA . SER B 1 171 ? 36.877 76.825 31.437 1.00 9.75 168 SER B CA 1
ATOM 2606 C C . SER B 1 171 ? 36.559 76.288 30.022 1.00 10.28 168 SER B C 1
ATOM 2607 O O . SER B 1 171 ? 37.088 76.796 29.052 1.00 9.80 168 SER B O 1
ATOM 2610 N N . LYS B 1 172 ? 35.671 75.291 29.914 1.00 10.60 169 LYS B N 1
ATOM 2611 C CA . LYS B 1 172 ? 35.226 74.756 28.611 1.00 11.15 169 LYS B CA 1
ATOM 2612 C C . LYS B 1 172 ? 34.120 75.578 27.922 1.00 10.90 169 LYS B C 1
ATOM 2613 O O . LYS B 1 172 ? 33.691 75.230 26.818 1.00 10.29 169 LYS B O 1
ATOM 2619 N N . GLY B 1 173 ? 33.632 76.624 28.591 1.00 10.29 170 GLY B N 1
ATOM 2620 C CA . GLY B 1 173 ? 32.580 77.485 28.036 1.00 9.80 170 GLY B CA 1
ATOM 2621 C C . GLY B 1 173 ? 31.185 76.869 28.084 1.00 9.79 170 GLY B C 1
ATOM 2622 O O . GLY B 1 173 ? 30.332 77.231 27.314 1.00 9.64 170 GLY B O 1
ATOM 2623 N N . ARG B 1 174 ? 30.952 75.931 29.001 1.00 10.31 171 ARG B N 1
ATOM 2624 C CA . ARG B 1 174 ? 29.660 75.282 29.140 1.00 10.22 171 ARG B CA 1
ATOM 2625 C C . ARG B 1 174 ? 28.601 76.272 29.622 1.00 9.48 171 ARG B C 1
ATOM 2626 O O . ARG B 1 174 ? 27.437 76.144 29.271 1.00 9.59 171 ARG B O 1
ATOM 2634 N N . TYR B 1 175 ? 29.012 77.234 30.454 1.00 8.38 172 TYR B N 1
ATOM 2635 C CA . TYR B 1 175 ? 28.202 78.380 30.861 1.00 7.93 172 TYR B CA 1
ATOM 2636 C C . TYR B 1 175 ? 29.151 79.471 31.354 1.00 8.40 172 TYR B C 1
ATOM 2637 O O . TYR B 1 175 ? 30.333 79.210 31.587 1.00 7.74 172 TYR B O 1
ATOM 2646 N N . ALA B 1 176 ? 28.618 80.678 31.531 1.00 8.84 173 ALA B N 1
ATOM 2647 C CA . ALA B 1 176 ? 29.376 81.847 31.988 1.00 9.39 173 ALA B CA 1
ATOM 2648 C C . ALA B 1 176 ? 29.818 81.732 33.445 1.00 10.33 173 ALA B C 1
ATOM 2649 O O . ALA B 1 176 ? 29.154 81.068 34.249 1.00 10.93 173 ALA B O 1
ATOM 2651 N N . GLN B 1 177 ? 30.921 82.397 33.799 1.00 11.72 174 GLN B N 1
ATOM 2652 C CA . GLN B 1 177 ? 31.361 82.456 35.220 1.00 13.27 174 GLN B CA 1
ATOM 2653 C C . GLN B 1 177 ? 30.336 83.087 36.140 1.00 12.80 174 GLN B C 1
ATOM 2654 O O . GLN B 1 177 ? 30.274 82.726 37.320 1.00 14.52 174 GLN B O 1
ATOM 2660 N N . ASP B 1 178 ? 29.510 83.987 35.611 1.00 12.04 175 ASP B N 1
ATOM 2661 C CA . ASP B 1 178 ? 28.434 84.578 36.423 1.00 11.62 175 ASP B CA 1
ATOM 2662 C C . ASP B 1 178 ? 27.071 83.849 36.386 1.00 10.83 175 ASP B C 1
ATOM 2663 O O . ASP B 1 178 ? 26.090 84.340 36.950 1.00 9.54 175 ASP B O 1
ATOM 2668 N N . GLN B 1 179 ? 27.021 82.666 35.766 1.00 10.45 176 GLN B N 1
ATOM 2669 C CA . GLN B 1 179 ? 25.762 81.894 35.715 1.00 10.36 176 GLN B CA 1
ATOM 2670 C C . GLN B 1 179 ? 25.349 81.486 37.148 1.00 10.19 176 GLN B C 1
ATOM 2671 O O . GLN B 1 179 ? 24.207 81.697 37.556 1.00 11.10 176 GLN B O 1
ATOM 2677 N N . TYR B 1 180 ? 26.294 80.958 37.918 1.00 8.44 177 TYR B N 1
ATOM 2678 C CA . TYR B 1 180 ? 26.025 80.543 39.290 1.00 8.29 177 TYR B CA 1
ATOM 2679 C C . TYR B 1 180 ? 26.870 81.345 40.272 1.00 8.61 177 TYR B C 1
ATOM 2680 O O . TYR B 1 180 ? 27.954 81.869 39.907 1.00 7.76 177 TYR B O 1
ATOM 2689 N N . THR B 1 181 ? 26.324 81.494 41.487 1.00 8.43 178 THR B N 1
ATOM 2690 C CA . THR B 1 181 ? 27.001 82.128 42.617 1.00 9.26 178 THR B CA 1
ATOM 2691 C C . THR B 1 181 ? 27.638 81.046 43.506 1.00 8.48 178 THR B C 1
ATOM 2692 O O . THR B 1 181 ? 27.303 79.849 43.381 1.00 7.85 178 THR B O 1
ATOM 2696 N N . PHE B 1 182 ? 28.540 81.465 44.404 1.00 7.22 179 PHE B N 1
ATOM 2697 C CA . PHE B 1 182 ? 29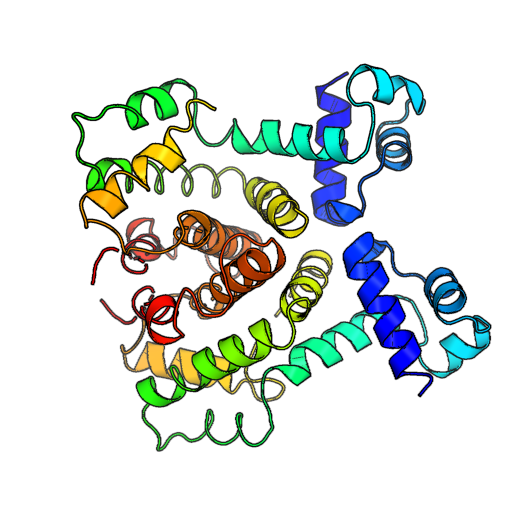.061 80.560 45.436 1.00 7.17 179 PHE B CA 1
ATOM 2698 C C . PHE B 1 182 ? 27.892 79.957 46.246 1.00 7.65 179 PHE B C 1
ATOM 2699 O O . PHE B 1 182 ? 27.845 78.738 46.487 1.00 7.14 179 PHE B O 1
ATOM 2707 N N . GLY B 1 183 ? 26.940 80.815 46.635 1.00 7.43 180 GLY B N 1
ATOM 2708 C CA . GLY B 1 183 ? 25.663 80.366 47.247 1.00 8.40 180 GLY B CA 1
ATOM 2709 C C . GLY B 1 183 ? 25.044 79.161 46.525 1.00 8.60 180 GLY B C 1
ATOM 2710 O O . GLY B 1 183 ? 24.629 78.192 47.160 1.00 8.87 180 GLY B O 1
ATOM 2711 N N . ASP B 1 184 ? 24.961 79.209 45.196 1.00 8.33 181 ASP B N 1
ATOM 2712 C CA . ASP B 1 184 ? 24.290 78.120 44.449 1.00 8.22 181 ASP B CA 1
ATOM 2713 C C . ASP B 1 184 ? 25.057 76.787 44.565 1.00 8.35 181 ASP B C 1
ATOM 2714 O O . ASP B 1 184 ? 24.467 75.701 44.750 1.00 8.40 181 ASP B O 1
ATOM 2719 N N . ILE B 1 185 ? 26.366 76.872 44.400 1.00 7.73 182 ILE B N 1
ATOM 2720 C CA . ILE B 1 185 ? 27.212 75.685 44.405 1.00 8.08 182 ILE B CA 1
ATOM 2721 C C . ILE B 1 185 ? 27.368 75.173 45.856 1.00 7.68 182 ILE B C 1
ATOM 2722 O O . ILE B 1 185 ? 27.295 73.973 46.106 1.00 6.18 182 ILE B O 1
ATOM 2727 N N . PHE B 1 186 ? 27.597 76.100 46.791 1.00 7.96 183 PHE B N 1
ATOM 2728 C CA . PHE B 1 186 ? 27.685 75.747 48.212 1.00 8.34 183 PHE B CA 1
ATOM 2729 C C . PHE B 1 186 ? 26.447 75.022 48.728 1.00 8.09 183 PHE B C 1
ATOM 2730 O O . PHE B 1 186 ? 26.536 74.150 49.616 1.00 8.61 183 PHE B O 1
ATOM 2738 N N . GLN B 1 187 ? 25.273 75.369 48.217 1.00 8.16 184 GLN B N 1
ATOM 2739 C CA . GLN B 1 187 ? 24.086 74.652 48.669 1.00 8.10 184 GLN B CA 1
ATOM 2740 C C . GLN B 1 187 ? 24.162 73.135 48.418 1.00 7.21 184 GLN B C 1
ATOM 2741 O O . GLN B 1 187 ? 23.796 72.339 49.263 1.00 7.13 184 GLN B O 1
ATOM 2755 N N . ILE B 1 189 ? 26.993 71.465 48.130 1.00 6.67 186 ILE B N 1
ATOM 2756 C CA . ILE B 1 189 ? 28.114 70.963 48.900 1.00 7.22 186 ILE B CA 1
ATOM 2757 C C . ILE B 1 189 ? 27.748 70.840 50.369 1.00 7.23 186 ILE B C 1
ATOM 2758 O O . ILE B 1 189 ? 27.976 69.794 50.976 1.00 7.47 186 ILE B O 1
ATOM 2763 N N . TRP B 1 190 ? 27.162 71.897 50.936 1.00 6.24 187 TRP B N 1
ATOM 2764 C CA . TRP B 1 190 ? 26.749 71.855 52.338 1.00 5.61 187 TRP B CA 1
ATOM 2765 C C . TRP B 1 190 ? 25.592 70.864 52.602 1.00 5.02 187 TRP B C 1
ATOM 2766 O O . TRP B 1 190 ? 25.557 70.220 53.655 1.00 2.56 187 TRP B O 1
ATOM 2777 N N . ASP B 1 191 ? 24.646 70.769 51.669 1.00 4.71 188 ASP B N 1
ATOM 2778 C CA . ASP B 1 191 ? 23.556 69.793 51.822 1.00 4.55 188 ASP B CA 1
ATOM 2779 C C . ASP B 1 191 ? 24.177 68.391 51.877 1.00 5.06 188 ASP B C 1
ATOM 2780 O O . ASP B 1 191 ? 23.790 67.565 52.705 1.00 3.68 188 ASP B O 1
ATOM 2785 N N . ALA B 1 192 ? 25.164 68.152 51.005 1.00 4.69 189 ALA B N 1
ATOM 2786 C CA . ALA B 1 192 ? 25.893 66.877 50.993 1.00 4.96 189 ALA B CA 1
ATOM 2787 C C . ALA B 1 192 ? 26.530 66.551 52.341 1.00 5.58 189 ALA B C 1
ATOM 2788 O O . ALA B 1 192 ? 26.326 65.462 52.888 1.00 6.03 189 ALA B O 1
ATOM 2798 N N . LYS B 1 194 ? 26.097 68.131 55.580 1.00 7.17 191 LYS B N 1
ATOM 2799 C CA . LYS B 1 194 ? 25.464 68.373 56.876 1.00 8.53 191 LYS B CA 1
ATOM 2800 C C . LYS B 1 194 ? 24.589 67.241 57.370 1.00 7.62 191 LYS B C 1
ATOM 2801 O O . LYS B 1 194 ? 24.058 66.455 56.600 1.00 5.52 191 LYS B O 1
ATOM 2807 N N . GLN B 1 195 ? 24.502 67.163 58.686 1.00 9.30 192 GLN B N 1
ATOM 2808 C CA . GLN B 1 195 ? 23.825 66.082 59.376 1.00 10.37 192 GLN B CA 1
ATOM 2809 C C . GLN B 1 195 ? 22.319 66.245 59.164 1.00 10.81 192 GLN B C 1
ATOM 2810 O O . GLN B 1 195 ? 21.785 67.354 59.363 1.00 9.43 192 GLN B O 1
ATOM 2816 N N . ASP B 1 196 ? 21.677 65.117 58.784 1.00 12.53 193 ASP B N 1
ATOM 2817 C CA . ASP B 1 196 ? 20.328 65.001 58.126 1.00 12.99 193 ASP B CA 1
ATOM 2818 C C . ASP B 1 196 ? 20.291 65.173 56.560 1.00 13.64 193 ASP B C 1
ATOM 2819 O O . ASP B 1 196 ? 20.378 64.229 55.717 1.00 11.73 193 ASP B O 1
#

Radius of gyration: 21.49 Å; Cα contacts (8 Å, |Δi|>4): 388; chains: 2; bounding box: 65×49×56 Å

Secondary structure (DSSP, 8-state):
-HHHHHHHHHHHHHHHH-GGG--HHHHHHHHTS-HHHHHTT-SSHHHHHHHHHHHHHHTT--HHHHHHHT-TTS-HHHHHHHHHHHHHHHHHHSTTHHHHHHHHHHHH----GGGTHHHHHHHHHHHTTSS-SS-TTT--HHHHHHHHHHHHHHTTSS-TTSS-HHHHH--------/-HH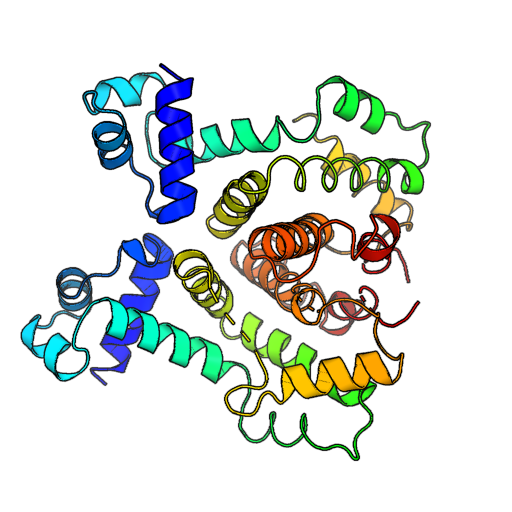HHHHHHHHHHHHH-GGG--HHHHHHHHTS-HHHHHTT--SHHHHHHHHHHHHHHHHS-HHHHHHHT-TTS-HHHHHHHHHHHHHHHHHHSTTHHHHHHHHHHH----HHHHHHHHHHHTTSS-SS-TTT--HHHHHHHHHHHHHHTTSS-TTSS-HHHHH--------

InterPro domains:
  IPR001647 DNA-binding HTH domain, TetR-type [PF00440] (15-57)
  IPR001647 DNA-binding HTH domain, TetR-type [PS50977] (6-66)
  IPR009057 Homedomain-like superfamily [SSF46689] (5-68)
  IPR050109 HTH-type, TetR-like transcriptional regulator [PTHR30055] (11-152)

B-factor: mean 18.53, std 10.2, range [2.0, 56.59]

Nearest PDB structures (foldseek):
  3col-assembly1_A  TM=1.004E+00  e=4.213E-24  Lactiplantibacillus plantarum WCFS1
  3col-assembly1_B  TM=9.303E-01  e=1.453E-19  Lactiplantibacillus plantarum WCFS1
  5wm9-assembly1_A  TM=4.890E-01  e=8.231E-04  Mycobacterium tuberculosis H37Rv
  3qpl-assembly1_A  TM=6.061E-01  e=6.852E-03  Mycobacterium tuberculosis
  5nim-assembly1_A  TM=5.674E-01  e=4.620E-03  Mycobacterium tuberculosis

CATH classification: 1.10.357.10

Solvent-accessible surface area: 16475 Å² total

Organism: Lactiplantibacillus plantarum (strain ATCC BAA-793 / NCIMB 8826 / WCFS1) (NCBI:txid220668)

Sequence (348 aa):
NKKQVKIQDAVAAIILAEGPAGVSTTKVAKRVGIAQSNVYLYFKNKQALIDSVYARETNRILSTTDLDRRLSDSTIDVTTRIRRLYVQQVYDYSLANPDSLTIIQQQIKALNGQDADPNNIVANLLTAAIDAKVIKQLPVSLHGVVFSSTIHTHTTNISKGRYAQDDQYTFGDIFQIWDAKQDKQVKIQDAVAAIILAEGPAGVSTTKVAKRVGIAQSNVYLYFKNKQALIDSVYARETNRRILSTTDLDRLSDSTIDVTTRIRRLYVQQQVYDYSSLANPDSLTIIQQIKALNPNNIVANLLTTAAIDAKVIKQLPVSLHGVVFSTIHTHTTNISKGRYAQDQYTFGDIFQIWDAKQD